Protein 5O8K (pdb70)

B-factor: mean 40.62, std 13.49, range [17.81, 87.04]

Secondary structure (DSSP, 8-state):
---HHHHHHHHHHHHHHHHHHHHHHHTTSS-GGGEEEEEETTEEEEEE--HHHHHHHHHHHHHHHHHHHTT-EEEEEEEEE-TTS-EEEEEEEEEE-PSP----SSHHHHHHHHHHHHHHHHHTTGGGTSPPPPTT-EEEEEEEESS-TTTSTTTT--STTS-EEE--STTT--SS-EEEEEEEE--SS-EEEEEEEE-S---/--EEEESSPPPPHHHHHHHH-

Nearest PDB structures (foldseek):
  4fjo-assembly3_C  TM=9.691E-01  e=4.456E-33  Mus musculus
  6k07-assembly1_A  TM=9.709E-01  e=7.026E-33  Homo sapiens
  6kea-assembly4_D  TM=9.710E-01  e=6.637E-33  Escherichia coli K-12
  6k08-assembly1_A  TM=9.690E-01  e=8.335E-33  Homo sapiens
  6ekm-assembly1_A  TM=9.526E-01  e=2.670E-33  Mus musculus

Solvent-accessible surface area: 11237 Å² total; per-residue (Å²): 135,104,32,3,8,103,34,1,0,70,20,0,12,110,0,1,48,7,0,3,2,6,0,0,58,12,12,114,6,6,38,82,57,6,18,104,142,103,159,60,34,118,20,93,1,22,13,4,71,11,87,104,0,42,88,16,3,67,22,2,5,70,0,0,59,26,0,1,71,115,39,14,1,72,44,1,3,0,0,0,14,15,142,115,133,99,2,0,0,17,0,4,0,50,4,70,20,34,119,106,57,63,21,121,96,115,75,32,72,51,88,0,68,102,48,0,61,23,0,0,74,77,0,52,120,2,63,171,91,8,82,133,26,34,103,28,14,57,3,8,3,0,0,19,1,101,71,46,0,92,155,0,40,130,76,0,58,74,48,176,138,12,49,5,59,66,17,97,153,118,11,27,112,22,153,126,22,141,110,33,103,16,77,90,7,81,13,87,3,1,100,4,62,2,26,0,29,4,60,37,137,9,177,91,54,25,0,46,1,80,102,91,16,13,33,100,130,91,0,63,64,83,86,171

Sequence (224 aa):
DLNSAQVVADVLSEFLEVAVHLILYVREVYPVGIFQKRKKYNVPVQMSCHPELNQYIQDTLHCVKPLLEKNDVEKVVVVILDKEHRPVEKFVFEITQPPLLSINSDSLLSHVEQLLRAFILKISKVDKVLDHNPPGCTFTVLVHTREAATRNMEKIQVIKDFPWILADEQDVHMHDPRLIPLKTMTSDILKMQLYVEERAHKNANILKPLMSPPSREEIMATLL

Radius of gyration: 16.91 Å; Cα contacts (8 Å, |Δi|>4): 417; chains: 2; bounding box: 50×37×35 Å

Structure (mmCIF, N/CA/C/O backbone):
data_5O8K
#
_entry.id   5O8K
#
_cell.length_a   69.014
_cell.length_b   69.014
_cell.length_c   42.868
_cell.angle_alpha   90.00
_cell.angle_beta   90.00
_cell.angle_gamma   120.00
#
_symmetry.space_group_name_H-M   'P 32'
#
loop_
_entity.id
_entity.type
_entity.pdbx_description
1 polymer 'Mitotic spindle assembly checkpoint protein MAD2B'
2 polymer 'DNA polymerase zeta catalytic subunit'
3 water water
#
loop_
_atom_site.group_PDB
_atom_site.id
_atom_site.type_symbol
_atom_site.label_atom_id
_atom_site.label_alt_id
_atom_site.label_comp_id
_atom_site.label_asym_id
_atom_site.label_entity_id
_atom_site.label_seq_id
_atom_site.pdbx_PDB_ins_code
_atom_site.Cartn_x
_atom_site.Cartn_y
_atom_site.Cartn_z
_atom_site.occupancy
_atom_site.B_iso_or_equiv
_atom_site.auth_seq_id
_atom_site.auth_comp_id
_atom_site.auth_asym_id
_atom_site.auth_atom_id
_atom_site.pdbx_PDB_model_num
ATOM 1 N N . ASP A 1 8 ? -49.725 7.256 -11.705 1.00 55.65 8 ASP A N 1
ATOM 2 C CA . ASP A 1 8 ? -50.476 6.567 -10.613 1.00 53.99 8 ASP A CA 1
ATOM 3 C C . ASP A 1 8 ? -49.533 6.074 -9.519 1.00 49.12 8 ASP A C 1
ATOM 4 O O . ASP A 1 8 ? -49.383 4.872 -9.306 1.00 51.55 8 ASP A O 1
ATOM 9 N N . LEU A 1 9 ? -48.903 7.014 -8.821 1.00 44.39 9 LEU A N 1
ATOM 10 C CA . LEU A 1 9 ? -47.973 6.684 -7.749 1.00 39.22 9 LEU A CA 1
ATOM 11 C C . LEU A 1 9 ? -46.930 5.682 -8.251 1.00 32.81 9 LEU A C 1
ATOM 12 O O . LEU A 1 9 ? -46.640 4.681 -7.599 1.00 31.90 9 LEU A O 1
ATOM 17 N N . ASN A 1 10 ? -46.367 5.976 -9.417 1.00 37.53 10 ASN A N 1
ATOM 18 C CA . ASN A 1 10 ? -45.361 5.115 -10.036 1.00 39.78 10 ASN A CA 1
ATOM 19 C C . ASN A 1 10 ? -43.935 5.561 -9.696 1.00 39.04 10 ASN A C 1
ATOM 20 O O . ASN A 1 10 ? -42.962 5.103 -10.305 1.00 36.01 10 ASN A O 1
ATOM 25 N N . SER A 1 11 ? -43.820 6.448 -8.711 1.00 35.68 11 SER A N 1
ATOM 26 C CA . SER A 1 11 ? -42.536 6.984 -8.275 1.00 37.02 11 SER A CA 1
ATOM 27 C C . SER A 1 11 ? -41.498 5.918 -7.894 1.00 35.26 11 SER A C 1
ATOM 28 O O . SER A 1 11 ? -40.353 5.962 -8.351 1.00 38.46 11 SER A O 1
ATOM 31 N N . ALA A 1 12 ? -41.895 4.973 -7.049 1.00 36.52 12 ALA A N 1
ATOM 32 C CA . ALA A 1 12 ? -40.998 3.909 -6.609 1.00 37.32 12 ALA A CA 1
ATOM 33 C C . ALA A 1 12 ? -40.612 2.985 -7.761 1.00 41.31 12 ALA A C 1
ATOM 34 O O . ALA A 1 12 ? -39.453 2.579 -7.879 1.00 36.39 12 ALA A O 1
ATOM 36 N N . GLN A 1 13 ? -41.582 2.659 -8.610 1.00 38.16 13 GLN A N 1
ATOM 37 C CA . GLN A 1 13 ? -41.329 1.782 -9.747 1.00 40.83 13 GLN A CA 1
ATOM 38 C C . GLN A 1 13 ? -40.269 2.357 -10.688 1.00 37.21 13 GLN A C 1
ATOM 39 O O . GLN A 1 13 ? -39.356 1.645 -11.100 1.00 38.66 13 GLN A O 1
ATOM 45 N N . VAL A 1 14 ? -40.383 3.641 -11.021 1.00 37.32 14 VAL A N 1
ATOM 46 C CA . VAL A 1 14 ? -39.410 4.273 -11.908 1.00 38.33 14 VAL A CA 1
ATOM 47 C C . VAL A 1 14 ? -38.036 4.341 -11.250 1.00 37.03 14 VAL A C 1
ATOM 48 O O . VAL A 1 14 ? -37.025 4.161 -11.916 1.00 33.60 14 VAL A O 1
ATOM 52 N N . VAL A 1 15 ? -37.999 4.603 -9.946 1.00 35.33 15 VAL A N 1
ATOM 53 C CA . VAL A 1 15 ? -36.726 4.665 -9.227 1.00 35.86 15 VAL A CA 1
ATOM 54 C C . VAL A 1 15 ? -36.078 3.286 -9.211 1.00 34.31 15 VAL A C 1
ATOM 55 O O . VAL A 1 15 ? -34.857 3.165 -9.348 1.00 31.47 15 VAL A O 1
ATOM 59 N N . ALA A 1 16 ? -36.902 2.253 -9.038 1.00 32.75 16 ALA A N 1
ATOM 60 C CA . ALA A 1 16 ? -36.411 0.878 -9.020 1.00 35.50 16 ALA A CA 1
ATOM 61 C C . ALA A 1 16 ? -35.715 0.582 -10.345 1.00 34.04 16 ALA A C 1
ATOM 62 O O . ALA A 1 16 ? -34.626 0.013 -10.368 1.00 36.12 16 ALA A O 1
ATOM 64 N N . ASP A 1 17 ? -36.341 0.979 -11.447 1.00 34.85 17 ASP A N 1
ATOM 65 C CA . ASP A 1 17 ? -35.753 0.753 -12.764 1.00 39.39 17 ASP A CA 1
ATOM 66 C C . ASP A 1 17 ? -34.504 1.606 -12.985 1.00 35.86 17 ASP A C 1
ATOM 67 O O . ASP A 1 17 ? -33.458 1.090 -13.370 1.00 35.78 17 ASP A O 1
ATOM 72 N N . VAL A 1 18 ? -34.624 2.910 -12.747 1.00 33.50 18 VAL A N 1
ATOM 73 C CA . VAL A 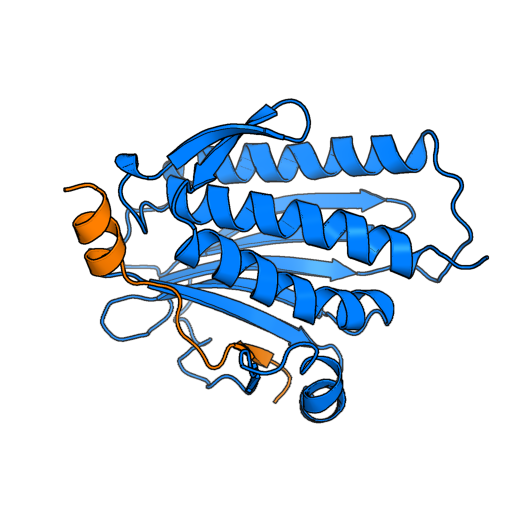1 18 ? -33.506 3.833 -12.921 1.00 34.28 18 VAL A CA 1
ATOM 74 C C . VAL A 1 18 ? -32.295 3.416 -12.100 1.00 32.86 18 VAL A C 1
ATOM 75 O O . VAL A 1 18 ? -31.176 3.398 -12.614 1.00 32.96 18 VAL A O 1
ATOM 79 N N . LEU A 1 19 ? -32.523 3.088 -10.829 1.00 31.68 19 LEU A N 1
ATOM 80 C CA . LEU A 1 19 ? -31.451 2.669 -9.931 1.00 35.16 19 LEU A CA 1
ATOM 81 C C . LEU A 1 19 ? -30.857 1.320 -10.296 1.00 38.57 19 LEU A C 1
ATOM 82 O O . LEU A 1 19 ? -29.647 1.132 -10.197 1.00 35.81 19 LEU A O 1
ATOM 87 N N . SER A 1 20 ? -31.704 0.377 -10.701 1.00 36.34 20 SER A N 1
ATOM 88 C CA . SER A 1 20 ? -31.219 -0.941 -11.093 1.00 38.50 20 SER A CA 1
ATOM 89 C C . SER A 1 20 ? -30.215 -0.805 -12.236 1.00 34.17 20 SER A C 1
ATOM 90 O O . SER A 1 20 ? -29.170 -1.450 -12.233 1.00 36.19 20 SER A O 1
ATOM 93 N N . GLU A 1 21 ? -30.539 0.042 -13.209 1.00 33.32 21 GLU A N 1
ATOM 94 C CA . GLU A 1 21 ? -29.671 0.254 -14.361 1.00 34.93 21 GLU A CA 1
ATOM 95 C C . GLU A 1 21 ? -28.397 1.004 -13.995 1.00 31.21 21 GLU A C 1
ATOM 96 O O . GLU A 1 21 ? -27.320 0.701 -14.513 1.00 32.73 21 GLU A O 1
ATOM 102 N N . PHE A 1 22 ? -28.525 1.978 -13.099 1.00 29.63 22 PHE A N 1
ATOM 103 C CA . PHE A 1 22 ? -27.387 2.772 -12.650 1.00 28.09 22 PHE A CA 1
ATOM 104 C C . PHE A 1 22 ? -26.416 1.929 -11.846 1.00 28.02 22 PHE A C 1
ATOM 105 O O . PHE A 1 22 ? -25.213 1.979 -12.072 1.00 25.45 22 PHE A O 1
ATOM 113 N N . LEU A 1 23 ? -26.950 1.171 -10.892 1.00 26.84 23 LEU A N 1
ATOM 114 C CA . LEU A 1 23 ? -26.120 0.341 -10.035 1.00 29.28 23 LEU A CA 1
ATOM 115 C C . LEU A 1 23 ? -25.351 -0.730 -10.802 1.00 29.89 23 LEU A C 1
ATOM 116 O O . LEU A 1 23 ? -24.247 -1.094 -10.407 1.00 27.79 23 LEU A O 1
ATOM 121 N N . GLU A 1 24 ? -25.929 -1.235 -11.891 1.00 30.93 24 GLU A N 1
ATOM 122 C CA . GLU A 1 24 ? -25.258 -2.247 -12.703 1.00 30.91 24 GLU A CA 1
ATOM 123 C C . GLU A 1 24 ? -24.038 -1.615 -13.356 1.00 28.94 24 GLU A C 1
ATOM 124 O O . GLU A 1 24 ? -22.944 -2.183 -13.346 1.00 25.33 24 GLU A O 1
ATOM 130 N N . VAL A 1 25 ? -24.233 -0.432 -13.931 1.00 27.93 25 VAL A N 1
ATOM 131 C CA . VAL A 1 25 ? -23.145 0.290 -14.568 1.00 29.94 25 VAL A CA 1
ATOM 132 C C . VAL A 1 25 ? -22.088 0.671 -13.533 1.00 26.97 25 VAL A C 1
ATOM 133 O O . VAL A 1 25 ? -20.890 0.612 -13.816 1.00 21.74 25 VAL A O 1
ATOM 137 N N . ALA A 1 26 ? -22.542 1.044 -12.335 1.00 22.22 26 ALA A N 1
ATOM 138 C CA . ALA A 1 26 ? -21.650 1.456 -11.253 1.00 23.70 26 ALA A CA 1
ATOM 139 C C . ALA A 1 26 ? -20.779 0.282 -10.767 1.00 25.36 26 ALA A C 1
ATOM 140 O O . ALA A 1 26 ? -19.592 0.461 -10.488 1.00 21.91 26 ALA A O 1
ATOM 142 N N . VAL A 1 27 ? -21.363 -0.910 -10.672 1.00 23.95 27 VAL A N 1
ATOM 143 C CA . VAL A 1 27 ? -20.596 -2.085 -10.231 1.00 20.79 27 VAL A CA 1
ATOM 144 C C . VAL A 1 27 ? -19.507 -2.417 -11.251 1.00 22.34 27 VAL A C 1
ATOM 145 O O . VAL A 1 27 ? -18.375 -2.699 -10.886 1.00 20.76 27 VAL A O 1
ATOM 149 N N . HIS A 1 28 ? -19.851 -2.401 -12.534 1.00 21.03 28 HIS A N 1
ATOM 150 C CA . HIS A 1 28 ? -18.863 -2.689 -13.565 1.00 20.81 28 HIS A CA 1
ATOM 151 C C . HIS A 1 28 ? -17.680 -1.725 -13.493 1.00 23.10 28 HIS A C 1
ATOM 152 O O . HIS A 1 28 ? -16.521 -2.140 -13.571 1.00 22.03 28 HIS A O 1
ATOM 159 N N . LEU A 1 29 ? -17.988 -0.437 -13.396 1.00 24.19 29 LEU A N 1
ATOM 160 C CA . LEU A 1 29 ? -16.969 0.599 -13.327 1.00 25.87 29 LEU A CA 1
ATOM 161 C C . LEU A 1 29 ? -16.080 0.427 -12.098 1.00 23.62 29 LEU A C 1
ATOM 162 O O . LEU A 1 29 ? -14.867 0.538 -12.195 1.00 21.19 29 LEU A O 1
ATOM 167 N N . ILE A 1 30 ? -16.693 0.179 -10.945 1.00 21.35 30 ILE A N 1
ATOM 168 C CA . ILE A 1 30 ? -15.952 -0.040 -9.705 1.00 23.00 30 ILE A CA 1
ATOM 169 C C . ILE A 1 30 ? -14.954 -1.188 -9.854 1.00 24.16 30 ILE A C 1
ATOM 170 O O . ILE A 1 30 ? -13.798 -1.066 -9.454 1.00 23.40 30 ILE A O 1
ATOM 175 N N . LEU A 1 31 ? -15.400 -2.301 -10.436 1.00 20.98 31 LEU A N 1
ATOM 176 C CA . LEU A 1 31 ? -14.545 -3.460 -10.641 1.00 20.92 31 LEU A CA 1
ATOM 177 C C . LEU A 1 31 ? -13.371 -3.093 -11.550 1.00 19.17 31 LEU A C 1
ATOM 178 O O . LEU A 1 31 ? -12.265 -3.559 -11.350 1.00 17.81 31 LEU A O 1
ATOM 183 N N . TYR A 1 32 ? -13.629 -2.256 -12.551 1.00 20.28 32 TYR A N 1
ATOM 184 C CA . TYR A 1 32 ? -12.580 -1.829 -13.471 1.00 19.35 32 TYR A CA 1
ATOM 185 C C . TYR A 1 32 ? -11.585 -0.896 -12.777 1.00 19.54 32 TYR A C 1
ATOM 186 O O . TYR A 1 32 ? -10.380 -1.142 -12.812 1.00 20.90 32 TYR A O 1
ATOM 195 N N . VAL A 1 33 ? -12.091 0.154 -12.126 1.00 23.08 33 VAL A N 1
ATOM 196 C CA . VAL A 1 33 ? -11.215 1.126 -11.466 1.00 23.93 33 VAL A CA 1
ATOM 197 C C . VAL A 1 33 ? -10.460 0.576 -10.252 1.00 26.19 33 VAL A C 1
ATOM 198 O O . VAL A 1 33 ? -9.394 1.082 -9.909 1.00 22.37 33 VAL A O 1
ATOM 202 N N . ARG A 1 34 ? -10.996 -0.457 -9.604 1.00 25.36 34 ARG A N 1
ATOM 203 C CA . ARG A 1 34 ? -10.309 -1.035 -8.451 1.00 22.47 34 ARG A CA 1
ATOM 204 C C . ARG A 1 34 ? -9.512 -2.289 -8.823 1.00 23.11 34 ARG A C 1
ATOM 205 O O . ARG A 1 34 ? -9.020 -3.009 -7.963 1.00 25.16 34 ARG A O 1
ATOM 213 N N . GLU A 1 35 ? -9.390 -2.535 -10.122 1.00 21.53 35 GLU A N 1
ATOM 214 C CA . GLU A 1 35 ? -8.645 -3.667 -10.643 1.00 26.64 35 GLU A CA 1
ATOM 215 C C . GLU A 1 35 ? -8.954 -5.034 -10.058 1.00 26.43 35 GLU A C 1
ATOM 216 O O . GLU A 1 35 ? -8.046 -5.828 -9.847 1.00 25.51 35 GLU A O 1
ATOM 222 N N . VAL A 1 36 ? -10.228 -5.311 -9.792 1.00 24.77 36 VAL A N 1
ATOM 223 C CA . VAL A 1 36 ? -10.620 -6.609 -9.271 1.00 28.21 36 VAL A CA 1
ATOM 224 C C . VAL A 1 36 ? -10.396 -7.636 -10.385 1.00 25.37 36 VAL A C 1
ATOM 225 O O . VAL A 1 36 ? -10.024 -8.776 -10.125 1.00 28.33 36 VAL A O 1
ATOM 229 N N . TYR A 1 37 ? -10.611 -7.219 -11.627 1.00 27.70 37 TYR A N 1
ATOM 230 C CA . TYR A 1 37 ? -10.384 -8.083 -12.792 1.00 27.79 37 TYR A CA 1
ATOM 231 C C . TYR A 1 37 ? -9.457 -7.355 -13.770 1.00 31.44 37 TYR A C 1
ATOM 232 O O . TYR A 1 37 ? -9.357 -6.120 -13.737 1.00 31.42 37 TYR A O 1
ATOM 241 N N . PRO A 1 38 ? -8.769 -8.102 -14.653 1.00 31.22 38 PRO A N 1
ATOM 242 C CA . PRO A 1 38 ? -7.861 -7.488 -15.630 1.00 32.91 38 PRO A CA 1
ATOM 243 C C . PRO A 1 38 ? -8.618 -6.585 -16.596 1.00 35.8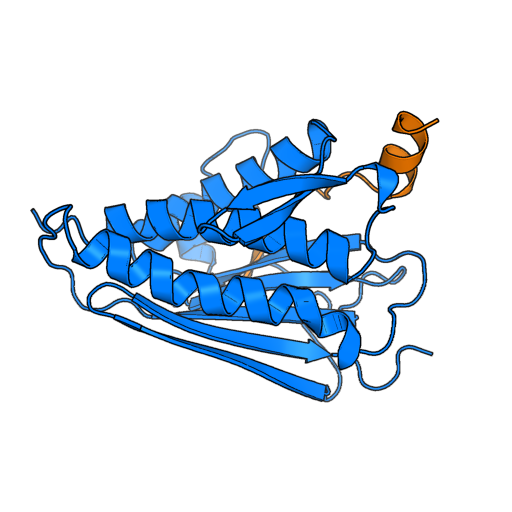5 38 PRO A C 1
ATOM 244 O O . PRO A 1 38 ? -9.761 -6.875 -16.958 1.00 34.34 38 PRO A O 1
ATOM 248 N N . VAL A 1 39 ? -7.974 -5.503 -17.027 1.00 31.85 39 VAL A N 1
ATOM 249 C CA . VAL A 1 39 ? -8.598 -4.567 -17.953 1.00 34.53 39 VAL A CA 1
ATOM 250 C C . VAL A 1 39 ? -9.009 -5.274 -19.243 1.00 32.77 39 VAL A C 1
ATOM 251 O O . VAL A 1 39 ? -9.901 -4.818 -19.962 1.00 30.82 39 VAL A O 1
ATOM 255 N N . GLY A 1 40 ? -8.359 -6.398 -19.520 1.00 33.48 40 GLY A N 1
ATOM 256 C CA . GLY A 1 40 ? -8.658 -7.162 -20.719 1.00 32.59 40 GLY A CA 1
ATOM 257 C C . GLY A 1 40 ? -10.085 -7.664 -20.871 1.00 30.64 40 GLY A C 1
ATOM 258 O O . GLY A 1 40 ? -10.503 -7.952 -21.988 1.00 31.01 40 GLY A O 1
ATOM 259 N N . ILE A 1 41 ? -10.837 -7.795 -19.778 1.00 29.76 41 ILE A N 1
ATOM 260 C CA . ILE A 1 41 ? -12.222 -8.259 -19.897 1.00 29.51 41 ILE A CA 1
ATOM 261 C C . ILE A 1 41 ? -13.208 -7.112 -20.062 1.00 31.53 41 ILE A C 1
ATOM 262 O O . ILE A 1 41 ? -14.392 -7.333 -20.313 1.00 31.21 41 ILE A O 1
ATOM 267 N N . PHE A 1 42 ? -12.720 -5.886 -19.910 1.00 30.42 42 PHE A N 1
ATOM 268 C CA . PHE A 1 42 ? -13.579 -4.715 -20.031 1.00 30.42 42 PHE A CA 1
ATOM 269 C C . PHE A 1 42 ? -13.556 -4.060 -21.399 1.00 33.20 42 PHE A C 1
ATOM 270 O O . PHE A 1 42 ? -12.529 -4.027 -22.082 1.00 34.43 42 PHE A O 1
ATOM 278 N N . GLN A 1 43 ? -14.703 -3.521 -21.784 1.00 33.45 43 GLN A N 1
ATOM 279 C CA . GLN A 1 43 ? -14.836 -2.840 -23.058 1.00 36.24 43 GLN A CA 1
ATOM 280 C C . GLN A 1 43 ? -15.539 -1.508 -22.829 1.00 39.36 43 GLN A C 1
ATOM 281 O O . GLN A 1 43 ? -16.528 -1.443 -22.098 1.00 34.41 43 GLN A O 1
ATOM 287 N N . LYS A 1 44 ? -15.027 -0.444 -23.438 1.00 40.32 44 LYS A N 1
ATOM 288 C CA . LYS A 1 44 ? -15.650 0.859 -23.272 1.00 45.32 44 LYS A CA 1
ATOM 289 C C . LYS A 1 44 ? -17.033 0.885 -23.903 1.00 45.19 44 LYS A C 1
ATOM 290 O O . LYS A 1 44 ? -17.245 0.362 -24.998 1.00 44.18 44 LYS A O 1
ATOM 296 N N . ARG A 1 45 ? -17.972 1.486 -23.186 1.00 42.48 45 ARG A N 1
ATOM 297 C CA . ARG A 1 45 ? -19.356 1.602 -23.628 1.00 46.75 45 ARG A CA 1
ATOM 298 C C . ARG A 1 45 ? -19.812 3.028 -23.327 1.00 46.88 45 ARG A C 1
ATOM 299 O O . ARG A 1 45 ? -19.107 3.775 -22.646 1.00 47.44 45 ARG A O 1
ATOM 307 N N . LYS A 1 46 ? -20.980 3.409 -23.835 1.00 45.37 46 LYS A N 1
ATOM 308 C CA . LYS A 1 46 ? -21.506 4.744 -23.582 1.00 46.10 46 LYS A CA 1
ATOM 309 C C . LYS A 1 46 ? -22.695 4.620 -22.628 1.00 43.20 46 LYS A C 1
ATOM 310 O O . LYS A 1 46 ? -23.684 3.957 -22.939 1.00 44.04 46 LYS A O 1
ATOM 316 N N . LYS A 1 47 ? -22.579 5.239 -21.456 1.00 39.45 47 LYS A N 1
ATOM 317 C CA . LYS A 1 47 ? -23.639 5.210 -20.450 1.00 36.77 47 LYS A CA 1
ATOM 318 C C . LYS A 1 47 ? -23.740 6.592 -19.814 1.00 35.40 47 LYS A C 1
ATOM 319 O O . LYS A 1 47 ? -22.730 7.166 -19.402 1.00 31.20 47 LYS A O 1
ATOM 325 N N . TYR A 1 48 ? -24.957 7.118 -19.732 1.00 33.56 48 TYR A N 1
ATOM 326 C CA . TYR A 1 48 ? -25.181 8.443 -19.167 1.00 37.51 48 TYR A CA 1
ATOM 327 C C . TYR A 1 48 ? -24.382 9.467 -19.965 1.00 35.40 48 TYR A C 1
ATOM 328 O O . TYR A 1 48 ? -23.915 10.470 -19.427 1.00 39.82 48 TYR A O 1
ATOM 337 N N . ASN A 1 49 ? -24.234 9.198 -21.258 1.00 37.39 49 ASN A N 1
ATOM 338 C CA . ASN A 1 49 ? -23.507 10.081 -22.163 1.00 38.25 49 ASN A CA 1
ATOM 339 C C . ASN A 1 49 ? -22.055 10.238 -21.768 1.00 37.80 49 ASN A C 1
ATOM 340 O O . ASN A 1 49 ? -21.426 11.246 -22.079 1.00 36.32 49 ASN A O 1
ATOM 345 N N . VAL A 1 50 ? -21.526 9.232 -21.082 1.00 38.36 50 VAL A N 1
ATOM 346 C CA . VAL A 1 50 ? -20.141 9.246 -20.637 1.00 38.88 50 VAL A CA 1
ATOM 347 C C . VAL A 1 50 ? -19.500 7.885 -20.910 1.00 38.96 50 VAL A C 1
ATOM 348 O O . VAL A 1 50 ? -20.170 6.854 -20.874 1.00 35.58 50 VAL A O 1
ATOM 352 N N . PRO A 1 51 ? -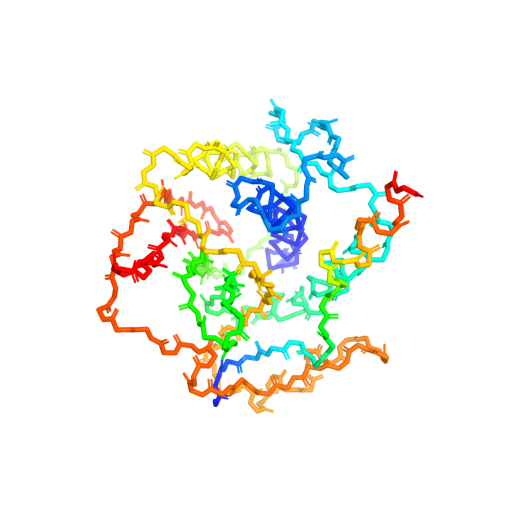18.193 7.871 -21.211 1.00 38.84 51 PRO A N 1
ATOM 353 C CA . PRO A 1 51 ? -17.484 6.616 -21.487 1.00 40.91 51 PRO A CA 1
ATOM 354 C C . PRO A 1 51 ? -17.319 5.773 -20.227 1.00 35.19 51 PRO A C 1
ATOM 355 O O . PRO A 1 51 ? -16.718 6.225 -19.261 1.00 40.38 51 PRO A O 1
ATOM 359 N N . VAL A 1 52 ? -17.857 4.560 -20.230 1.00 35.57 52 VAL A N 1
ATOM 360 C CA . VAL A 1 52 ? -17.715 3.672 -19.079 1.00 36.15 52 VAL A CA 1
ATOM 361 C C . VAL A 1 52 ? -17.109 2.336 -19.517 1.00 34.69 52 VAL A C 1
ATOM 362 O O . VAL A 1 52 ? -17.124 1.993 -20.698 1.00 41.16 52 VAL A O 1
ATOM 366 N N . GLN A 1 53 ? -16.562 1.592 -18.566 1.00 36.34 53 GLN A N 1
ATOM 367 C CA . GLN A 1 53 ? -15.969 0.296 -18.870 1.00 32.20 53 GLN A CA 1
ATOM 368 C C . GLN A 1 53 ? -16.927 -0.779 -18.387 1.00 34.85 53 GLN A C 1
ATOM 369 O O . GLN A 1 53 ? -17.293 -0.808 -17.215 1.00 30.06 53 GLN A O 1
ATOM 375 N N . MET A 1 54 ? -17.343 -1.650 -19.301 1.00 34.08 54 MET A N 1
ATOM 376 C CA . MET A 1 54 ? -18.263 -2.738 -18.979 1.00 37.80 54 MET A CA 1
ATOM 377 C C . MET A 1 54 ? -17.585 -4.072 -19.279 1.00 37.43 54 MET A C 1
ATOM 378 O O . MET A 1 54 ? -16.901 -4.215 -20.293 1.00 34.22 54 MET A O 1
ATOM 383 N N . SER A 1 55 ? -17.775 -5.040 -18.392 1.00 35.58 55 SER A N 1
ATOM 384 C CA . SER A 1 55 ? -17.194 -6.366 -18.561 1.00 35.76 55 SER A CA 1
ATOM 385 C C . SER A 1 55 ? -17.825 -7.114 -19.739 1.00 39.00 55 SER A C 1
ATOM 386 O O . SER A 1 55 ? -19.019 -6.965 -20.007 1.00 35.87 55 SER A O 1
ATOM 389 N N . CYS A 1 56 ? -17.018 -7.918 -20.431 1.00 38.35 56 CYS A N 1
ATOM 390 C CA . CYS A 1 56 ? -17.485 -8.700 -21.578 1.00 41.64 56 CYS A CA 1
ATOM 391 C C . CYS A 1 56 ? -17.587 -10.185 -21.248 1.00 40.19 56 CYS A C 1
ATOM 392 O O . CYS A 1 56 ? -17.708 -11.018 -22.141 1.00 42.98 56 CYS A O 1
ATOM 395 N N . HIS A 1 57 ? -17.526 -10.511 -19.965 1.00 36.39 57 HIS A N 1
ATOM 396 C CA . HIS A 1 57 ? -17.613 -11.896 -19.514 1.00 37.38 57 HIS A CA 1
ATOM 397 C C . HIS A 1 57 ? -19.075 -12.195 -19.149 1.00 37.10 57 HIS A C 1
ATOM 398 O O . HIS A 1 57 ? -19.621 -11.609 -18.215 1.00 29.40 57 HIS A O 1
ATOM 405 N N . PRO A 1 58 ? -19.724 -13.114 -19.886 1.00 35.17 58 PRO A N 1
ATOM 406 C CA . PRO A 1 58 ? -21.124 -13.473 -19.631 1.00 36.49 58 PRO A CA 1
ATOM 407 C C . PRO A 1 58 ? -21.488 -13.878 -18.205 1.00 33.74 58 PRO A C 1
ATOM 408 O O . PRO A 1 58 ? -22.472 -13.376 -17.656 1.00 34.62 58 PRO A O 1
ATOM 412 N N . GLU A 1 59 ? -20.713 -14.781 -17.609 1.00 29.91 59 GLU A N 1
ATOM 413 C CA . GLU A 1 59 ? -20.978 -15.224 -16.242 1.00 33.68 59 GLU A CA 1
ATOM 414 C C . GLU A 1 59 ? -20.968 -14.056 -15.258 1.00 30.83 59 GLU A C 1
ATOM 415 O O . GLU A 1 59 ? -21.897 -13.889 -14.462 1.00 31.20 59 GLU A O 1
ATOM 421 N N . LEU A 1 60 ? -19.909 -13.258 -15.301 1.00 32.34 60 LEU A N 1
ATOM 422 C CA . LEU A 1 60 ? -19.799 -12.098 -14.414 1.00 26.47 60 LEU A CA 1
ATOM 423 C C . LEU A 1 60 ? -20.965 -11.145 -14.672 1.00 26.31 60 LEU A C 1
ATOM 424 O O . LEU A 1 60 ? -21.572 -10.618 -13.743 1.00 27.64 60 LEU A O 1
ATOM 429 N N . ASN A 1 61 ? -21.281 -10.929 -15.941 1.00 26.46 61 ASN A N 1
ATOM 430 C CA . ASN A 1 61 ? -22.377 -10.029 -16.289 1.00 29.85 61 ASN A CA 1
ATOM 431 C C . ASN A 1 61 ? -23.719 -10.522 -15.770 1.00 30.09 61 ASN A C 1
ATOM 432 O O . ASN A 1 61 ? -24.519 -9.735 -15.274 1.00 26.72 61 ASN A O 1
ATOM 437 N N . GLN A 1 62 ? -23.957 -11.825 -15.883 1.00 31.76 62 GLN A N 1
ATOM 438 C CA . GLN A 1 62 ? -25.212 -12.409 -15.422 1.00 30.78 62 GLN A CA 1
ATOM 439 C C . GLN A 1 62 ? -25.295 -12.334 -13.902 1.00 31.76 62 GLN A C 1
ATOM 440 O O . GLN A 1 62 ? -26.368 -12.108 -13.342 1.00 30.30 62 GLN A O 1
ATOM 446 N N . TYR A 1 63 ? -24.156 -12.530 -13.241 1.00 31.08 63 TYR A N 1
ATOM 447 C CA . TYR A 1 63 ? -24.096 -12.472 -11.787 1.00 31.91 63 TYR A CA 1
ATOM 448 C C . TYR A 1 63 ? -24.509 -11.084 -11.289 1.00 31.72 63 TYR A C 1
ATOM 449 O O . TYR A 1 63 ? -25.299 -10.955 -10.352 1.00 28.98 63 TYR A O 1
ATOM 458 N N . ILE A 1 64 ? -23.962 -10.049 -11.916 1.00 30.36 64 ILE A N 1
ATOM 459 C CA . ILE A 1 64 ? -24.279 -8.681 -11.530 1.00 30.07 64 ILE A CA 1
ATOM 460 C C . ILE A 1 64 ? -25.749 -8.367 -11.830 1.00 33.20 64 ILE A C 1
ATOM 461 O O . ILE A 1 64 ? -26.433 -7.722 -11.031 1.00 24.99 64 ILE A O 1
ATOM 466 N N . GLN A 1 65 ? -26.236 -8.845 -12.971 1.00 31.50 65 GLN A N 1
ATOM 467 C CA . GLN A 1 65 ? -27.623 -8.617 -13.357 1.00 38.43 65 GLN A CA 1
ATOM 468 C C . GLN A 1 65 ? -28.588 -9.271 -12.359 1.00 36.19 65 GLN A C 1
ATOM 469 O O . GLN A 1 65 ? -29.543 -8.636 -11.905 1.00 34.05 65 GLN A O 1
ATOM 475 N N . ASP A 1 66 ? -28.329 -10.533 -12.016 1.00 33.96 66 ASP A N 1
ATOM 476 C CA . ASP A 1 66 ? -29.170 -11.269 -11.069 1.00 35.95 66 ASP A CA 1
ATOM 477 C C . ASP A 1 66 ? -29.201 -10.583 -9.715 1.00 35.49 66 ASP A C 1
ATOM 478 O O . ASP A 1 66 ? -30.236 -10.525 -9.054 1.00 33.19 66 ASP A O 1
ATOM 483 N N . THR A 1 67 ? -28.040 -10.096 -9.300 1.00 33.08 67 THR A N 1
ATOM 484 C CA . THR A 1 67 ? -27.896 -9.413 -8.023 1.00 32.83 67 THR A CA 1
ATOM 485 C C . THR A 1 67 ? -28.846 -8.225 -7.956 1.00 33.40 67 THR A C 1
ATOM 486 O O . THR A 1 67 ? -29.703 -8.138 -7.074 1.00 37.08 67 THR A O 1
ATOM 490 N N . LEU A 1 68 ? -28.702 -7.321 -8.909 1.00 32.94 68 LEU A N 1
ATOM 491 C CA . LEU A 1 68 ? -29.528 -6.130 -8.955 1.00 37.90 68 LEU A CA 1
ATOM 492 C C . LEU A 1 68 ? -30.990 -6.392 -9.307 1.00 38.14 68 LEU A C 1
ATOM 493 O O . LEU A 1 68 ? -31.856 -5.568 -9.015 1.00 36.48 68 LEU A O 1
ATOM 498 N N . HIS A 1 69 ? -31.264 -7.536 -9.927 1.00 39.24 69 HIS A N 1
ATOM 499 C CA . HIS A 1 69 ? -32.635 -7.895 -10.279 1.00 40.36 69 HIS A CA 1
ATOM 500 C C . HIS A 1 69 ? -33.417 -8.123 -8.990 1.00 39.73 69 HIS A C 1
ATOM 501 O O . HIS A 1 69 ? -34.565 -7.694 -8.857 1.00 35.42 69 HIS A O 1
ATOM 508 N N . CYS A 1 70 ? -32.773 -8.802 -8.047 1.00 34.31 70 CYS A N 1
ATOM 509 C CA . CYS A 1 70 ? -33.364 -9.119 -6.756 1.00 40.30 70 CYS A CA 1
ATOM 510 C C . CYS A 1 70 ? -33.560 -7.896 -5.858 1.00 38.07 70 CYS A C 1
ATOM 511 O O . CYS A 1 70 ? -34.404 -7.904 -4.965 1.00 41.48 70 CYS A O 1
ATOM 514 N N . VAL A 1 71 ? -32.785 -6.844 -6.092 1.00 39.37 71 VAL A N 1
ATOM 515 C CA . VAL A 1 71 ? -32.898 -5.648 -5.265 1.00 36.56 71 VAL A CA 1
ATOM 516 C C . VAL A 1 71 ? -34.021 -4.727 -5.734 1.00 37.04 71 VAL A C 1
ATOM 517 O O . VAL A 1 71 ? -34.601 -3.990 -4.940 1.00 33.93 71 VAL A O 1
ATOM 521 N N . LYS A 1 72 ? -34.343 -4.786 -7.019 1.00 35.67 72 LYS A N 1
ATOM 522 C CA . LYS A 1 72 ? -35.383 -3.928 -7.571 1.00 40.37 72 LYS A CA 1
ATOM 523 C C . LYS A 1 72 ? -36.720 -3.981 -6.814 1.00 39.98 72 LYS A C 1
ATOM 524 O O . LYS A 1 72 ? -37.321 -2.941 -6.542 1.00 39.81 72 LYS A O 1
ATOM 530 N N . PRO A 1 73 ? -37.207 -5.185 -6.457 1.00 42.19 73 PRO A N 1
ATOM 531 C CA . PRO A 1 73 ? -38.482 -5.224 -5.728 1.00 42.93 73 PRO A CA 1
ATOM 532 C C . PRO A 1 73 ? -38.382 -4.519 -4.374 1.00 43.14 73 PRO A C 1
ATOM 533 O O . PRO A 1 73 ? -39.317 -3.838 -3.953 1.00 42.03 73 PRO A O 1
ATOM 537 N N . LEU A 1 74 ? -37.252 -4.685 -3.688 1.00 39.89 74 LEU A N 1
ATOM 538 C CA . LEU A 1 74 ? -37.070 -4.031 -2.401 1.00 39.11 74 LEU A CA 1
ATOM 539 C C . LEU A 1 74 ? -37.081 -2.516 -2.605 1.00 39.76 74 LEU A C 1
ATOM 540 O O . LEU A 1 74 ? -37.676 -1.781 -1.821 1.00 37.44 74 LEU A O 1
ATOM 545 N N . LEU A 1 75 ? -36.431 -2.053 -3.668 1.00 36.55 75 LEU A N 1
ATOM 546 C CA . LEU A 1 75 ? -36.410 -0.630 -3.970 1.00 38.54 75 LEU A CA 1
ATOM 547 C C . LEU A 1 75 ? -37.842 -0.139 -4.197 1.00 40.19 75 LEU A C 1
ATOM 548 O O . LEU A 1 75 ? -38.223 0.930 -3.718 1.00 38.02 75 LEU A O 1
ATOM 553 N N . GLU A 1 76 ? -38.627 -0.930 -4.929 1.00 41.11 76 GLU A N 1
ATOM 554 C CA . GLU A 1 76 ? -40.018 -0.589 -5.227 1.00 42.85 76 GLU A CA 1
ATOM 555 C C . GLU A 1 76 ? -40.831 -0.305 -3.970 1.00 43.75 76 GLU A C 1
ATOM 556 O O . GLU A 1 76 ? -41.698 0.574 -3.963 1.00 42.34 76 GLU A O 1
ATOM 562 N N . LYS A 1 77 ? -40.550 -1.055 -2.912 1.00 40.10 77 LYS A N 1
ATOM 563 C CA . LYS A 1 77 ? -41.251 -0.904 -1.643 1.00 45.23 77 LYS A CA 1
ATOM 564 C C . LYS A 1 77 ? -40.472 0.004 -0.695 1.00 44.71 77 LYS A C 1
ATOM 565 O O . LYS A 1 77 ? -40.803 0.123 0.484 1.00 44.51 77 LYS A O 1
ATOM 571 N N . ASN A 1 78 ? -39.436 0.643 -1.227 1.00 41.70 78 ASN A N 1
ATOM 572 C CA . ASN A 1 78 ? -38.594 1.551 -0.456 1.00 42.36 78 ASN A CA 1
ATOM 573 C C . ASN A 1 78 ? -38.121 0.952 0.866 1.00 41.22 78 ASN A C 1
ATOM 574 O O . ASN A 1 78 ? -38.181 1.601 1.909 1.00 45.44 78 ASN A O 1
ATOM 579 N N . ASP A 1 79 ? -37.647 -0.289 0.820 1.00 41.01 79 ASP A N 1
ATOM 580 C CA . ASP A 1 79 ? -37.153 -0.953 2.022 1.00 40.25 79 ASP A CA 1
ATOM 581 C C . ASP A 1 79 ? -35.623 -0.984 2.061 1.00 39.51 79 ASP A C 1
ATOM 582 O O . ASP A 1 79 ? -35.032 -1.542 2.985 1.00 38.27 79 ASP A O 1
ATOM 587 N N . VAL A 1 80 ? -34.991 -0.381 1.057 1.00 36.32 80 VAL A N 1
ATOM 588 C CA . VAL A 1 80 ? -33.529 -0.346 0.971 1.00 31.82 80 VAL A CA 1
ATOM 589 C C . VAL A 1 80 ? -32.917 0.922 1.576 1.00 29.67 80 VAL A C 1
ATOM 590 O O . VAL A 1 80 ? -33.231 2.041 1.162 1.00 30.83 80 VAL A O 1
ATOM 594 N N . GLU A 1 81 ? -32.047 0.735 2.564 1.00 29.96 81 GLU A N 1
ATOM 595 C CA . GLU A 1 81 ? -31.370 1.849 3.216 1.00 32.29 81 GLU A CA 1
ATOM 596 C C . GLU A 1 81 ? -30.052 2.136 2.491 1.00 29.98 81 GLU A C 1
ATOM 597 O O . GLU A 1 81 ? -29.683 3.293 2.293 1.00 30.06 81 GLU A O 1
ATOM 603 N N . LYS A 1 82 ? -29.357 1.066 2.113 1.00 33.15 82 LYS A N 1
ATOM 604 C CA . LYS A 1 82 ? -28.066 1.159 1.414 1.00 33.41 82 LYS A CA 1
ATOM 605 C C . LYS A 1 82 ? -27.832 -0.034 0.488 1.00 31.38 82 LYS A C 1
ATOM 606 O O . LYS A 1 82 ? -28.350 -1.130 0.713 1.00 34.49 82 LYS A O 1
ATOM 612 N N . VAL A 1 83 ? -27.023 0.198 -0.540 1.00 28.36 83 VAL A N 1
ATOM 613 C CA . VAL A 1 83 ? -26.594 -0.834 -1.473 1.00 27.09 83 VAL A CA 1
ATOM 614 C C . VAL A 1 83 ? -25.085 -0.614 -1.385 1.00 29.42 83 VAL A C 1
ATOM 615 O O . VAL A 1 83 ? -24.594 0.479 -1.674 1.00 24.33 83 VAL A O 1
ATOM 619 N N . VAL A 1 84 ? -24.360 -1.640 -0.962 1.00 28.12 84 VAL A N 1
ATOM 620 C CA . VAL A 1 84 ? 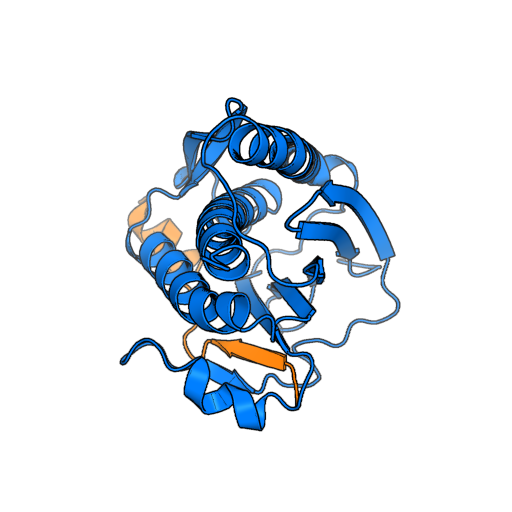-22.919 -1.533 -0.792 1.00 31.64 84 VAL A CA 1
ATOM 621 C C . VAL A 1 84 ? -22.092 -2.491 -1.643 1.00 29.16 84 VAL A C 1
ATOM 622 O O . VAL A 1 84 ? -22.258 -3.715 -1.568 1.00 29.68 84 VAL A O 1
ATOM 626 N N . VAL A 1 85 ? -21.203 -1.935 -2.467 1.00 28.93 85 VAL A N 1
ATOM 627 C CA . VAL A 1 85 ? -20.319 -2.774 -3.273 1.00 27.81 85 VAL A CA 1
ATOM 628 C C . VAL A 1 85 ? -19.056 -2.946 -2.434 1.00 27.19 85 VAL A C 1
ATOM 629 O O . VAL A 1 85 ? -18.299 -1.995 -2.220 1.00 27.53 85 VAL A O 1
ATOM 633 N N . VAL A 1 86 ? -18.840 -4.169 -1.973 1.00 26.60 86 VAL A N 1
ATOM 634 C CA . VAL A 1 86 ? -17.715 -4.492 -1.112 1.00 29.60 86 VAL A CA 1
ATOM 635 C C . VAL A 1 86 ? -16.577 -5.234 -1.791 1.00 27.36 86 VAL A C 1
ATOM 636 O O . VAL A 1 86 ? -16.790 -6.216 -2.494 1.00 29.00 86 VAL A O 1
ATOM 640 N N . ILE A 1 87 ? -15.362 -4.744 -1.589 1.00 27.71 87 ILE A N 1
ATOM 641 C CA . ILE A 1 87 ? -14.199 -5.425 -2.140 1.00 27.74 87 ILE A CA 1
ATOM 642 C C . ILE A 1 87 ? -13.562 -6.147 -0.951 1.00 30.08 87 ILE A C 1
ATOM 643 O O . ILE A 1 87 ? -13.203 -5.514 0.048 1.00 30.22 87 ILE A O 1
ATOM 648 N N . LEU A 1 88 ? -13.436 -7.467 -1.067 1.00 29.61 88 LEU A N 1
ATOM 649 C CA . LEU A 1 88 ? -12.867 -8.310 -0.013 1.00 33.84 88 LEU A CA 1
ATOM 650 C C . LEU A 1 88 ? -11.481 -8.837 -0.370 1.00 34.19 88 LEU A C 1
ATOM 651 O O . LEU A 1 88 ? -11.233 -9.219 -1.515 1.00 39.59 88 LEU A O 1
ATOM 656 N N . ASP A 1 89 ? -10.589 -8.886 0.614 1.00 36.98 89 ASP A N 1
ATOM 657 C CA . ASP A 1 89 ? -9.240 -9.395 0.379 1.00 38.13 89 ASP A CA 1
ATOM 658 C C . ASP A 1 89 ? -9.256 -10.925 0.408 1.00 37.13 89 ASP A C 1
ATOM 659 O O . ASP A 1 89 ? -10.316 -11.532 0.553 1.00 33.18 89 ASP A O 1
ATOM 664 N N . LYS A 1 90 ? -8.087 -11.539 0.251 1.00 42.59 90 LYS A N 1
ATOM 665 C CA . LYS A 1 90 ? -7.965 -13.000 0.258 1.00 44.70 90 LYS A CA 1
ATOM 666 C C . LYS A 1 90 ? -8.546 -13.631 1.521 1.00 46.14 90 LYS A C 1
ATOM 667 O O . LYS A 1 90 ? -9.042 -14.757 1.487 1.00 45.40 90 LYS A O 1
ATOM 673 N N . GLU A 1 91 ? -8.472 -12.909 2.635 1.00 47.82 91 GLU A N 1
ATOM 674 C CA . GLU A 1 91 ? -8.983 -13.408 3.908 1.00 51.58 91 GLU A CA 1
ATOM 675 C C . GLU A 1 91 ? -10.480 -13.156 4.076 1.00 53.54 91 GLU A C 1
ATOM 676 O O . GLU A 1 91 ? -11.028 -13.303 5.171 1.00 50.89 91 GLU A O 1
ATOM 682 N N . HIS A 1 92 ? -11.131 -12.773 2.984 1.00 50.90 92 HIS A N 1
ATOM 683 C CA . HIS A 1 92 ? -12.562 -12.507 2.990 1.00 50.72 92 HIS A CA 1
ATOM 684 C C . HIS A 1 92 ? -12.979 -11.370 3.923 1.00 47.49 92 HIS A C 1
ATOM 685 O O . HIS A 1 92 ? -14.094 -11.370 4.450 1.00 50.26 92 HIS A O 1
ATOM 692 N N . ARG A 1 93 ? -12.088 -10.404 4.124 1.00 42.50 93 ARG A N 1
ATOM 693 C CA . ARG A 1 93 ? -12.387 -9.247 4.965 1.00 42.30 93 ARG A CA 1
ATOM 694 C C . ARG A 1 93 ? -12.425 -7.994 4.084 1.00 39.75 93 ARG A C 1
ATOM 695 O O . ARG A 1 93 ? -11.591 -7.825 3.197 1.00 40.35 93 ARG A O 1
ATOM 703 N N . PRO A 1 94 ? -13.400 -7.104 4.320 1.00 41.37 94 PRO A N 1
ATOM 704 C CA . PRO A 1 94 ? -13.575 -5.859 3.558 1.00 38.36 94 PRO A CA 1
ATOM 705 C C . PRO A 1 94 ? -12.355 -4.947 3.512 1.00 36.98 94 PRO A C 1
ATOM 706 O O . PRO A 1 94 ? -11.836 -4.539 4.552 1.00 35.55 94 PRO A O 1
ATOM 710 N N . VAL A 1 95 ? -11.907 -4.629 2.299 1.00 31.23 95 VAL A N 1
ATOM 711 C CA . VAL A 1 95 ? -10.766 -3.745 2.100 1.00 29.72 95 VAL A CA 1
ATOM 712 C C . VAL A 1 95 ? -11.292 -2.365 1.710 1.00 26.87 95 VAL A C 1
ATOM 713 O O . VAL A 1 95 ? -10.761 -1.344 2.135 1.00 30.41 95 VAL A O 1
ATOM 717 N N . GLU A 1 96 ? -12.340 -2.344 0.896 1.00 28.75 96 GLU A N 1
ATOM 718 C CA . GLU A 1 96 ? -12.967 -1.092 0.479 1.00 29.00 96 GLU A CA 1
ATOM 719 C C . GLU A 1 96 ? -14.477 -1.298 0.375 1.00 30.59 96 GLU A C 1
ATOM 720 O O . GLU A 1 96 ? -14.946 -2.395 0.028 1.00 30.94 96 GLU A O 1
ATOM 726 N N . LYS A 1 97 ? -15.232 -0.250 0.680 1.00 27.10 97 LYS A N 1
ATOM 727 C CA . LYS A 1 97 ? -16.683 -0.305 0.578 1.00 28.14 97 LYS A CA 1
ATOM 728 C C . LYS A 1 97 ? -17.209 0.941 -0.120 1.00 25.39 97 LYS A C 1
ATOM 729 O O . LYS A 1 97 ? -16.898 2.070 0.275 1.00 22.83 97 LYS A O 1
ATOM 735 N N . PHE A 1 98 ? -17.955 0.719 -1.197 1.00 21.43 98 PHE A N 1
ATOM 736 C CA . PHE A 1 98 ? -18.578 1.803 -1.953 1.00 23.38 98 PHE A CA 1
ATOM 737 C C . PHE A 1 98 ? -20.030 1.814 -1.497 1.00 23.85 98 PHE A C 1
ATOM 738 O O . PHE A 1 98 ? -20.849 0.981 -1.928 1.00 24.88 98 PHE A O 1
ATOM 746 N N . VAL A 1 99 ? -20.328 2.761 -0.618 1.00 21.78 99 VAL A N 1
ATOM 747 C CA . VAL A 1 99 ? -21.651 2.872 -0.022 1.00 26.92 99 VAL A CA 1
ATOM 748 C C . VAL A 1 99 ? -22.621 3.842 -0.700 1.00 27.57 99 VAL A C 1
ATOM 749 O O . VAL A 1 99 ? -22.388 5.053 -0.749 1.00 25.02 99 VAL A O 1
ATOM 753 N N . PHE A 1 100 ? -23.715 3.292 -1.223 1.00 23.53 100 PHE A N 1
ATOM 754 C CA . PHE A 1 100 ? -24.756 4.098 -1.856 1.00 24.32 100 PHE A CA 1
ATOM 755 C C . PHE A 1 100 ? -25.942 4.181 -0.878 1.00 27.64 100 PHE A C 1
ATOM 756 O O . PHE A 1 100 ? -26.753 3.254 -0.826 1.00 23.31 100 PHE A O 1
ATOM 764 N N . GLU A 1 101 ? -26.038 5.269 -0.109 1.00 27.13 101 GLU A N 1
ATOM 765 C CA . GLU A 1 101 ? -27.147 5.439 0.843 1.00 30.48 101 GLU A CA 1
ATOM 766 C C . GLU A 1 101 ? -28.310 6.059 0.082 1.00 32.56 101 GLU A C 1
ATOM 767 O O . GLU A 1 101 ? -28.171 7.112 -0.529 1.00 27.04 101 GLU A O 1
ATOM 773 N N . ILE A 1 102 ? -29.463 5.401 0.154 1.00 36.33 102 ILE A N 1
ATOM 774 C CA . ILE A 1 102 ? -30.648 5.812 -0.583 1.00 34.61 102 ILE A CA 1
ATOM 775 C C . ILE A 1 102 ? -31.850 6.225 0.270 1.00 36.70 102 ILE A C 1
ATOM 776 O O . ILE A 1 102 ? -32.152 5.603 1.286 1.00 34.02 102 ILE A O 1
ATOM 781 N N . THR A 1 103 ? -32.523 7.284 -0.172 1.00 36.54 103 THR A N 1
ATOM 782 C CA . THR A 1 103 ? -33.709 7.812 0.493 1.00 38.65 103 THR A CA 1
ATOM 783 C C . THR A 1 103 ? -34.725 8.139 -0.597 1.00 37.84 103 THR A C 1
ATOM 784 O O . THR A 1 103 ? -34.380 8.749 -1.609 1.00 32.62 103 THR A O 1
ATOM 788 N N . GLN A 1 104 ? -35.975 7.735 -0.404 1.00 37.49 104 GLN A N 1
ATOM 789 C CA . GLN A 1 104 ? -36.996 8.028 -1.402 1.00 34.46 104 GLN A CA 1
ATOM 790 C C . GLN A 1 104 ? -38.100 8.892 -0.815 1.00 35.77 104 GLN A C 1
ATOM 791 O O . GLN A 1 104 ? -38.551 8.660 0.306 1.00 33.17 104 GLN A O 1
ATOM 797 N N . PRO A 1 105 ? -38.545 9.909 -1.569 1.00 36.41 105 PRO A N 1
ATOM 798 C CA . PRO A 1 105 ? -39.606 10.819 -1.125 1.00 37.39 105 PRO A CA 1
ATOM 799 C C . PRO A 1 105 ? -40.950 10.110 -1.150 1.00 36.37 105 PRO A C 1
ATOM 800 O O . PRO A 1 105 ? -41.066 8.998 -1.681 1.00 33.51 105 PRO A O 1
ATOM 804 N N . PRO A 1 106 ? -41.987 10.732 -0.567 1.00 37.60 106 PRO A N 1
ATOM 805 C CA . PRO A 1 106 ? -43.270 10.037 -0.612 1.00 33.81 106 PRO A CA 1
ATOM 806 C C . PRO A 1 106 ? -43.664 9.824 -2.069 1.00 33.57 106 PRO A C 1
ATOM 807 O O . PRO A 1 106 ? -43.295 10.611 -2.944 1.00 31.85 106 PRO A O 1
ATOM 811 N N . LEU A 1 107 ? -44.401 8.749 -2.317 1.00 32.46 107 LEU A N 1
ATOM 812 C CA . LEU A 1 107 ? -44.856 8.400 -3.657 1.00 28.05 107 LEU A CA 1
ATOM 813 C C . LEU A 1 107 ? -45.553 9.526 -4.395 1.00 31.60 107 LEU A C 1
ATOM 814 O O . LEU A 1 107 ? -46.320 10.295 -3.817 1.00 28.23 107 LEU A O 1
ATOM 819 N N . LEU A 1 108 ? -45.298 9.612 -5.691 1.00 28.38 108 LEU A N 1
ATOM 820 C CA . LEU A 1 108 ? -45.962 10.620 -6.493 1.00 28.16 108 LEU A CA 1
ATOM 821 C C . LEU A 1 108 ? -46.124 10.035 -7.877 1.00 30.67 108 LEU A C 1
ATOM 822 O O . LEU A 1 108 ? -45.556 8.988 -8.179 1.00 30.85 108 LEU A O 1
ATOM 827 N N . SER A 1 109 ? -46.914 10.705 -8.703 1.00 29.74 109 SER A N 1
ATOM 828 C CA . SER A 1 109 ? -47.135 10.261 -10.072 1.00 39.66 109 SER A CA 1
ATOM 829 C C . SER A 1 109 ? -46.173 11.056 -10.940 1.00 42.43 109 SER A C 1
ATOM 830 O O . SER A 1 109 ? -46.227 12.289 -10.973 1.00 42.54 109 SER A O 1
ATOM 833 N N . ILE A 1 110 ? -45.287 10.346 -11.631 1.00 48.80 110 ILE A N 1
ATOM 834 C CA . ILE A 1 110 ? -44.286 10.981 -12.478 1.00 57.66 110 ILE A CA 1
ATOM 835 C C . ILE A 1 110 ? -44.588 10.870 -13.969 1.00 63.55 110 ILE A C 1
ATOM 836 O O . ILE A 1 110 ? -45.070 9.839 -14.445 1.00 62.18 110 ILE A O 1
ATOM 841 N N . ASN A 1 111 ? -44.292 11.946 -14.694 1.00 70.22 111 ASN A N 1
ATOM 842 C CA . ASN A 1 111 ? -44.510 12.013 -16.137 1.00 75.65 111 ASN A CA 1
ATOM 843 C C . ASN A 1 111 ? -43.174 11.949 -16.876 1.00 77.98 111 ASN A C 1
ATOM 844 O O . ASN A 1 111 ? -42.379 12.889 -16.819 1.00 78.96 111 ASN A O 1
ATOM 849 N N . SER A 1 112 ? -42.935 10.841 -17.570 1.00 80.76 112 SER A N 1
ATOM 850 C CA . SER A 1 112 ? -41.696 10.652 -18.321 1.00 82.51 112 SER A CA 1
ATOM 851 C C . SER A 1 112 ? -41.432 11.814 -19.278 1.00 82.98 112 SER A C 1
ATOM 852 O O . SER A 1 112 ? -42.025 11.888 -20.355 1.00 83.77 112 SER A O 1
ATOM 855 N N . ASP A 1 113 ? -40.538 12.717 -18.885 1.00 82.17 113 ASP A N 1
ATOM 856 C CA . ASP A 1 113 ? -40.209 13.866 -19.720 1.00 81.80 113 ASP A CA 1
ATOM 857 C C . ASP A 1 113 ? -38.876 14.501 -19.328 1.00 79.88 113 ASP A C 1
ATOM 858 O O . ASP A 1 113 ? -37.816 14.085 -19.798 1.00 81.06 113 ASP A O 1
ATOM 863 N N . SER A 1 114 ? -38.934 15.509 -18.463 1.00 77.03 114 SER A N 1
ATOM 864 C CA . SER A 1 114 ? -37.735 16.208 -18.018 1.00 72.26 114 SER A CA 1
ATOM 865 C C . SER A 1 114 ? -37.187 15.659 -16.704 1.00 69.50 114 SER A C 1
ATOM 866 O O . SER A 1 114 ? -35.975 15.652 -16.489 1.00 68.09 114 SER A O 1
ATOM 869 N N . LEU A 1 115 ? -38.076 15.199 -15.828 1.00 64.80 115 LEU A N 1
ATOM 870 C CA . LEU A 1 115 ? -37.659 14.659 -14.538 1.00 62.52 115 LEU A CA 1
ATOM 871 C C . LEU A 1 115 ? -36.778 13.423 -14.689 1.00 60.51 115 LEU A C 1
ATOM 872 O O . LEU A 1 115 ? -35.858 13.211 -13.900 1.00 57.95 115 LEU A O 1
ATOM 877 N N . LEU A 1 116 ? -37.058 12.609 -15.702 1.00 58.14 116 LEU A N 1
ATOM 878 C CA . LEU A 1 116 ? -36.274 11.402 -15.932 1.00 57.89 116 LEU A CA 1
ATOM 879 C C . LEU A 1 116 ? -34.871 11.764 -16.421 1.00 56.50 116 LEU A C 1
ATOM 880 O O . LEU A 1 116 ? -33.885 11.147 -16.011 1.00 55.69 116 LEU A O 1
ATOM 885 N N . SER A 1 117 ? -34.784 12.766 -17.291 1.00 51.29 117 SER A N 1
ATOM 886 C CA . SER A 1 117 ? -33.499 13.204 -17.824 1.00 50.13 117 SER A CA 1
ATOM 887 C C . SER A 1 117 ? -32.721 13.991 -16.771 1.00 47.44 117 SER A C 1
ATOM 888 O O . SER A 1 117 ? -31.491 14.033 -16.804 1.00 44.95 117 SER A O 1
ATOM 891 N N . HIS A 1 118 ? -33.437 14.624 -15.844 1.00 41.49 118 HIS A N 1
ATOM 892 C CA . HIS A 1 118 ? -32.780 15.385 -14.786 1.00 41.69 118 HIS A CA 1
ATOM 893 C C . HIS A 1 118 ? -32.081 14.408 -13.858 1.00 37.27 118 HIS A C 1
ATOM 894 O O . HIS A 1 118 ? -30.936 14.621 -13.471 1.00 39.15 118 HIS A O 1
ATOM 901 N N . VAL A 1 119 ? -32.777 13.336 -13.505 1.00 33.53 119 VAL A N 1
ATOM 902 C CA . VAL A 1 119 ? -32.207 12.331 -12.624 1.00 33.19 119 VAL A CA 1
ATOM 903 C C . VAL A 1 119 ? -30.986 11.687 -13.281 1.00 34.23 119 VAL A C 1
ATOM 904 O O . VAL A 1 119 ? -29.991 11.423 -12.614 1.00 28.50 119 VAL A O 1
ATOM 908 N N . GLU A 1 120 ? -31.057 11.451 -14.589 1.00 31.67 120 GLU A N 1
ATOM 909 C CA . GLU A 1 120 ? -29.934 10.852 -15.296 1.00 38.09 120 GLU A CA 1
ATOM 910 C C . GLU A 1 120 ? -28.719 11.771 -15.293 1.00 35.99 120 GLU A C 1
ATOM 911 O O . GLU A 1 120 ? -27.590 11.299 -15.186 1.00 31.53 120 GLU A O 1
ATOM 917 N N . GLN A 1 121 ? -28.947 13.078 -15.410 1.00 35.15 121 GLN A N 1
ATOM 918 C CA . GLN A 1 121 ? -27.848 14.041 -15.381 1.00 34.56 121 GLN A CA 1
ATOM 919 C C . GLN A 1 121 ? -27.189 14.046 -14.002 1.00 33.56 121 GLN A C 1
ATOM 920 O O . GLN A 1 121 ? -25.969 14.200 -13.889 1.00 29.82 121 GLN A O 1
ATOM 926 N N . LEU A 1 122 ? -27.987 13.880 -12.949 1.00 27.87 122 LEU A N 1
ATOM 927 C CA . LEU A 1 122 ? -27.430 13.866 -11.595 1.00 31.07 122 LEU A CA 1
ATOM 928 C C . LEU A 1 122 ? -26.640 12.581 -11.329 1.00 30.28 122 LEU A C 1
ATOM 929 O O . LEU A 1 122 ? -25.627 12.601 -10.621 1.00 28.86 122 LEU A O 1
ATOM 934 N N . LEU A 1 123 ? -27.110 11.470 -11.892 1.00 25.50 123 LEU A N 1
ATOM 935 C CA . LEU A 1 123 ? -26.443 10.180 -11.722 1.00 22.69 123 LEU A CA 1
ATOM 936 C C . LEU A 1 123 ? -25.109 10.153 -12.456 1.00 22.50 123 LEU A C 1
ATOM 937 O O . LEU A 1 123 ? -24.191 9.433 -12.067 1.00 23.71 123 LEU A O 1
ATOM 942 N N . ARG A 1 124 ? -25.003 10.934 -13.522 1.00 24.50 124 ARG A N 1
ATOM 943 C CA . ARG A 1 124 ? -23.765 10.985 -14.293 1.00 25.48 124 ARG A CA 1
ATOM 944 C C . ARG A 1 124 ? -22.593 11.465 -13.451 1.00 26.37 124 ARG A C 1
ATOM 945 O O . ARG A 1 124 ? -21.461 11.012 -13.650 1.00 25.94 124 ARG A O 1
ATOM 953 N N . ALA A 1 125 ? -22.859 12.377 -12.514 1.00 24.38 125 ALA A N 1
ATOM 954 C CA . ALA A 1 125 ? -21.802 12.899 -11.655 1.00 27.99 125 ALA A CA 1
ATOM 955 C C . ALA A 1 125 ? -21.195 11.781 -10.798 1.00 27.14 125 ALA A C 1
ATOM 956 O O . ALA A 1 125 ? -20.005 11.820 -10.493 1.00 21.18 125 ALA A O 1
ATOM 958 N N . PHE A 1 126 ? -22.021 10.808 -10.407 1.00 26.85 126 PHE A N 1
ATOM 959 C CA . PHE A 1 126 ? -21.564 9.660 -9.608 1.00 25.17 126 PHE A CA 1
ATOM 960 C C . PHE A 1 126 ? -20.630 8.778 -10.427 1.00 25.17 126 PHE A C 1
ATOM 961 O O . PHE A 1 126 ? -19.648 8.246 -9.915 1.00 23.11 126 PHE A O 1
ATOM 969 N N . ILE A 1 127 ? -20.969 8.588 -11.698 1.00 26.46 127 ILE A N 1
ATOM 970 C CA . ILE A 1 127 ? -20.154 7.767 -12.596 1.00 27.66 127 ILE A CA 1
ATOM 971 C C . ILE A 1 127 ? -18.798 8.433 -12.783 1.00 25.85 127 ILE A C 1
ATOM 972 O O . ILE A 1 127 ? -17.750 7.784 -12.771 1.00 23.23 127 ILE A O 1
ATOM 977 N N . LEU A 1 128 ? -18.830 9.744 -12.973 1.00 23.41 128 LEU A N 1
ATOM 978 C CA . LEU A 1 128 ? -17.616 10.516 -13.164 1.00 26.41 128 LEU A CA 1
ATOM 979 C C . LEU A 1 128 ? -16.694 10.439 -11.949 1.00 23.17 128 LEU A C 1
ATOM 980 O O . LEU A 1 128 ? -15.482 10.310 -12.092 1.00 26.06 128 LEU A O 1
ATOM 985 N N . LYS A 1 129 ? -17.269 10.504 -10.754 1.00 22.17 129 LYS A N 1
ATOM 986 C CA . LYS A 1 129 ? -16.473 10.432 -9.538 1.00 23.11 129 LYS A CA 1
ATOM 987 C C . LYS A 1 129 ? -15.865 9.037 -9.335 1.00 23.07 129 LYS A C 1
ATOM 988 O O . LYS A 1 129 ? -14.698 8.912 -8.960 1.00 23.40 129 LYS A O 1
ATOM 994 N N . ILE A 1 130 ? -16.649 7.991 -9.592 1.00 21.48 130 ILE A N 1
ATOM 995 C CA . ILE A 1 130 ? -16.147 6.625 -9.445 1.00 20.87 130 ILE A CA 1
ATOM 996 C C . ILE A 1 130 ? -14.962 6.403 -10.402 1.00 21.66 130 ILE A C 1
ATOM 997 O O . ILE A 1 130 ? -13.995 5.728 -10.066 1.00 22.43 130 ILE A O 1
ATOM 1002 N N . SER A 1 131 ? -15.051 6.974 -11.599 1.00 22.02 131 SER A N 1
ATOM 1003 C CA . SER A 1 131 ? -14.006 6.809 -12.611 1.00 25.55 131 SER A CA 1
ATOM 1004 C C . SER A 1 131 ? -12.630 7.384 -12.239 1.00 28.14 131 SER A C 1
ATOM 1005 O O . SER A 1 131 ? -11.630 7.037 -12.857 1.00 26.52 131 SER A O 1
ATOM 1008 N N . LYS A 1 132 ? -12.569 8.259 -11.241 1.00 23.93 132 LYS A N 1
ATOM 1009 C CA . LYS A 1 132 ? -11.292 8.839 -10.855 1.00 30.33 132 LYS A CA 1
ATOM 1010 C C . LYS A 1 132 ? -10.921 8.498 -9.417 1.00 29.44 132 LYS A C 1
ATOM 1011 O O . LYS A 1 132 ? -9.983 9.065 -8.855 1.00 27.99 132 LYS A O 1
ATOM 1017 N N . VAL A 1 133 ? -11.633 7.543 -8.834 1.00 24.91 133 VAL A N 1
ATOM 1018 C CA . VAL A 1 133 ? -11.371 7.185 -7.449 1.00 30.16 133 VAL A CA 1
ATOM 1019 C C . VAL A 1 133 ? -10.003 6.544 -7.229 1.00 29.32 133 VAL A C 1
ATOM 1020 O O . VAL A 1 133 ? -9.468 6.596 -6.128 1.00 29.10 133 VAL A O 1
ATOM 1024 N N . ASP A 1 134 ? -9.421 5.963 -8.271 1.00 26.34 134 ASP A N 1
ATOM 1025 C CA . ASP A 1 134 ? -8.102 5.350 -8.126 1.00 28.66 134 ASP A CA 1
ATOM 1026 C C . ASP A 1 134 ? -7.016 6.400 -7.853 1.00 30.12 134 ASP A C 1
ATOM 1027 O O . ASP A 1 134 ? -5.883 6.059 -7.522 1.00 32.17 134 ASP A O 1
ATOM 1032 N N . LYS A 1 135 ? -7.371 7.675 -7.979 1.00 26.15 135 LYS A N 1
ATOM 1033 C CA . LYS A 1 135 ? -6.428 8.765 -7.737 1.00 30.65 135 LYS A CA 1
ATOM 1034 C C . LYS A 1 135 ? -6.345 9.136 -6.266 1.00 27.99 135 LYS A C 1
ATOM 1035 O O . LYS A 1 135 ? -5.401 9.808 -5.850 1.00 32.15 135 LYS A O 1
ATOM 1041 N N . VAL A 1 136 ? -7.335 8.720 -5.479 1.00 28.49 136 VAL A N 1
ATOM 1042 C CA . VAL A 1 136 ? -7.326 9.028 -4.048 1.00 29.74 136 VAL A CA 1
ATOM 1043 C C . VAL A 1 136 ? -7.196 7.778 -3.186 1.00 28.73 136 VAL A C 1
ATOM 1044 O O . VAL A 1 136 ? -6.855 7.874 -2.009 1.00 33.40 136 VAL A O 1
ATOM 1048 N N . LEU A 1 137 ? -7.471 6.612 -3.765 1.00 29.18 137 LEU A N 1
ATOM 1049 C CA . LEU A 1 137 ? -7.379 5.344 -3.038 1.00 29.73 137 LEU A CA 1
ATOM 1050 C C . LEU A 1 137 ? -6.045 4.631 -3.274 1.00 30.16 137 LEU A C 1
ATOM 1051 O O . LEU A 1 137 ? -5.482 4.698 -4.363 1.00 30.62 137 LEU A O 1
ATOM 1056 N N . ASP A 1 138 ? -5.546 3.944 -2.251 1.00 29.59 138 ASP A N 1
ATOM 1057 C CA . ASP A 1 138 ? -4.312 3.185 -2.389 1.00 33.59 138 ASP A CA 1
ATOM 1058 C C . ASP A 1 138 ? -4.730 1.890 -3.088 1.00 32.07 138 ASP A C 1
ATOM 1059 O O . ASP A 1 138 ? -5.847 1.407 -2.882 1.00 27.86 138 ASP A O 1
ATOM 1064 N N . HIS A 1 139 ? -3.847 1.337 -3.915 1.00 30.74 139 HIS A N 1
ATOM 1065 C CA . HIS A 1 139 ? -4.150 0.101 -4.646 1.00 35.05 139 HIS A CA 1
ATOM 1066 C C . HIS A 1 139 ? -4.453 -1.060 -3.707 1.00 36.21 139 HIS A C 1
ATOM 1067 O O . HIS A 1 139 ? -3.827 -1.191 -2.654 1.00 33.16 139 HIS A O 1
ATOM 1074 N N . ASN A 1 140 ? -5.409 -1.907 -4.085 1.00 35.29 140 ASN A N 1
ATOM 1075 C CA . ASN A 1 140 ? -5.752 -3.049 -3.245 1.00 34.09 140 ASN A CA 1
ATOM 1076 C C . ASN A 1 140 ? -4.750 -4.177 -3.409 1.00 34.93 140 ASN A C 1
ATOM 1077 O O . ASN A 1 140 ? -4.145 -4.342 -4.470 1.00 31.71 140 ASN A O 1
ATOM 1082 N N . PRO A 1 141 ? -4.557 -4.969 -2.346 1.00 34.43 141 PRO A N 1
ATOM 1083 C CA . PRO A 1 141 ? -3.627 -6.100 -2.370 1.00 37.66 141 PRO A CA 1
ATOM 1084 C C . PRO A 1 141 ? -4.157 -7.112 -3.380 1.00 36.06 141 PRO A C 1
ATOM 1085 O O . PRO A 1 141 ? -5.350 -7.139 -3.663 1.00 38.29 141 PRO A O 1
ATOM 1089 N N . PRO A 1 142 ? -3.280 -7.952 -3.938 1.00 36.11 142 PRO A N 1
ATOM 1090 C CA . PRO A 1 142 ? -3.720 -8.953 -4.914 1.00 36.72 142 PRO A CA 1
ATOM 1091 C C . PRO A 1 142 ? -4.653 -9.976 -4.264 1.00 35.66 142 PRO A C 1
ATOM 1092 O O . PRO A 1 142 ? -4.578 -10.204 -3.057 1.00 34.11 142 PRO A O 1
ATOM 1096 N N . GLY A 1 143 ? -5.529 -10.579 -5.065 1.00 31.31 143 GLY A N 1
ATOM 1097 C CA . GLY A 1 143 ? -6.431 -11.594 -4.555 1.00 33.10 143 GLY A CA 1
ATOM 1098 C C . GLY A 1 143 ? -7.800 -11.152 -4.075 1.00 34.35 143 GLY A C 1
ATOM 1099 O O . GLY A 1 143 ? -8.526 -11.939 -3.470 1.00 33.04 143 GLY A O 1
ATOM 1100 N N . CYS A 1 144 ? -8.174 -9.907 -4.343 1.00 33.19 144 CYS A N 1
ATOM 1101 C CA . CYS A 1 144 ? -9.476 -9.425 -3.902 1.00 30.53 144 CYS A CA 1
ATOM 1102 C C . CYS A 1 144 ? -10.635 -9.991 -4.724 1.00 30.80 144 CYS A C 1
ATOM 1103 O O . CYS A 1 144 ? -10.465 -10.393 -5.870 1.00 28.75 144 CYS A O 1
ATOM 1106 N N . THR A 1 145 ? -11.812 -10.036 -4.108 1.00 31.16 145 THR A N 1
ATOM 1107 C CA . THR A 1 145 ? -13.028 -10.497 -4.764 1.00 30.71 145 THR A CA 1
ATOM 1108 C C . THR A 1 145 ? -14.059 -9.436 -4.387 1.00 30.55 145 THR A C 1
ATOM 1109 O O . THR A 1 145 ? -13.712 -8.441 -3.750 1.00 30.32 145 THR A O 1
ATOM 1113 N N . PHE A 1 146 ? -15.311 -9.618 -4.780 1.00 29.31 146 PHE A N 1
ATOM 1114 C CA . PHE A 1 146 ? -16.326 -8.639 -4.421 1.00 31.90 146 PHE A CA 1
ATOM 1115 C C . PHE A 1 146 ? -17.694 -9.261 -4.149 1.00 32.03 146 PHE A C 1
ATOM 1116 O O . PHE A 1 146 ? -17.956 -10.412 -4.492 1.00 28.42 146 PHE A O 1
ATOM 1124 N N . THR A 1 147 ? -18.554 -8.470 -3.527 1.00 30.82 147 THR A N 1
ATOM 1125 C CA . THR A 1 147 ? -19.915 -8.882 -3.235 1.00 32.87 147 THR A CA 1
ATOM 1126 C C . THR A 1 147 ? -20.732 -7.611 -3.138 1.00 32.32 147 THR A C 1
ATOM 1127 O O . THR A 1 147 ? -20.192 -6.503 -3.179 1.00 28.64 147 THR A O 1
ATOM 1131 N N . VAL A 1 148 ? -22.040 -7.776 -3.022 1.00 30.63 148 VAL A N 1
ATOM 1132 C CA . VAL A 1 148 ? -22.947 -6.654 -2.908 1.00 33.20 148 VAL A CA 1
ATOM 1133 C C . VAL A 1 148 ? -23.782 -6.888 -1.666 1.00 32.30 148 VAL A C 1
ATOM 1134 O O . VAL A 1 148 ? -24.346 -7.970 -1.478 1.00 35.28 148 VAL A O 1
ATOM 1138 N N . LEU A 1 149 ? -23.816 -5.886 -0.800 1.00 31.40 149 LEU A N 1
ATOM 1139 C CA . LEU A 1 149 ? -24.587 -5.970 0.427 1.00 35.23 149 LEU A CA 1
ATOM 1140 C C . LEU A 1 149 ? -25.781 -5.039 0.286 1.00 35.46 149 LEU A C 1
ATOM 1141 O O . LEU A 1 149 ? -25.683 -3.981 -0.347 1.00 29.49 149 LEU A O 1
ATOM 1146 N N . VAL A 1 150 ? -26.909 -5.451 0.854 1.00 31.80 150 VAL A N 1
ATOM 1147 C CA . VAL A 1 150 ? -28.125 -4.652 0.827 1.00 30.39 150 VAL A CA 1
ATOM 1148 C C . VAL A 1 150 ? -28.565 -4.440 2.271 1.00 32.99 150 VAL A C 1
ATOM 1149 O O . VAL A 1 150 ? -28.830 -5.407 2.989 1.00 34.53 150 VAL A O 1
ATOM 1153 N N . HIS A 1 151 ? -28.600 -3.176 2.691 1.00 32.04 151 HIS A N 1
ATOM 1154 C CA . HIS A 1 151 ? -29.024 -2.796 4.036 1.00 35.70 151 HIS A CA 1
ATOM 1155 C C . HIS A 1 151 ? -30.496 -2.412 3.968 1.00 33.30 151 HIS A C 1
ATOM 1156 O O . HIS A 1 151 ? -30.859 -1.472 3.260 1.00 38.28 151 HIS A O 1
ATOM 1163 N N . THR A 1 152 ? -31.347 -3.128 4.690 1.00 37.33 152 THR A N 1
ATOM 1164 C CA . THR A 1 152 ? -32.770 -2.807 4.688 1.00 40.59 152 THR A CA 1
ATOM 1165 C C . THR A 1 152 ? -33.117 -1.957 5.906 1.00 42.64 152 THR A C 1
ATOM 1166 O O . THR A 1 152 ? -32.441 -2.020 6.931 1.00 40.75 152 THR A O 1
ATOM 1170 N N . ARG A 1 153 ? -34.173 -1.157 5.786 1.00 45.85 153 ARG A N 1
ATOM 1171 C CA . ARG A 1 153 ? -34.589 -0.279 6.876 1.00 51.59 153 ARG A CA 1
ATOM 1172 C C . ARG A 1 153 ? -35.162 -1.055 8.057 1.00 54.29 153 ARG A C 1
ATOM 1173 O O . ARG A 1 153 ? -35.075 -0.611 9.204 1.00 57.14 153 ARG A O 1
ATOM 1181 N N . GLU A 1 154 ? -35.738 -2.216 7.769 1.00 57.85 154 GLU A N 1
ATOM 1182 C CA . GLU A 1 154 ? -36.312 -3.073 8.799 1.00 65.29 154 GLU A CA 1
ATOM 1183 C C . GLU A 1 154 ? -35.472 -4.344 8.842 1.00 66.79 154 GLU A C 1
ATOM 1184 O O . GLU A 1 154 ? -34.558 -4.509 8.036 1.00 68.11 154 GLU A O 1
ATOM 1190 N N . ALA A 1 155 ? -35.774 -5.239 9.779 1.00 69.50 155 ALA A N 1
ATOM 1191 C CA . ALA A 1 155 ? -35.031 -6.490 9.887 1.00 70.65 155 ALA A CA 1
ATOM 1192 C C . ALA A 1 155 ? -35.040 -7.197 8.533 1.00 72.64 155 ALA A C 1
ATOM 1193 O O . ALA A 1 155 ? -36.098 -7.380 7.926 1.00 72.24 155 ALA A O 1
ATOM 1195 N N . ALA A 1 156 ? -33.858 -7.583 8.060 1.00 74.50 156 ALA A N 1
ATOM 1196 C CA . ALA A 1 156 ? -33.729 -8.261 6.774 1.00 75.33 156 ALA A CA 1
ATOM 1197 C C . ALA A 1 156 ? -34.524 -9.559 6.751 1.00 76.80 156 ALA A C 1
ATOM 1198 O O . ALA A 1 156 ? -34.814 -10.100 5.685 1.00 76.19 156 ALA A O 1
ATOM 1200 N N . THR A 1 157 ? -34.869 -10.057 7.934 1.00 78.40 157 THR A N 1
ATOM 1201 C CA . THR A 1 157 ? -35.636 -11.292 8.055 1.00 78.99 157 THR A CA 1
ATOM 1202 C C . THR A 1 157 ? -36.991 -11.144 7.363 1.00 77.84 157 THR A C 1
ATOM 1203 O O . THR A 1 157 ? -37.519 -12.102 6.796 1.00 76.03 157 THR A O 1
ATOM 1207 N N . ARG A 1 158 ? -37.544 -9.935 7.416 1.00 76.79 158 ARG A N 1
ATOM 1208 C CA . ARG A 1 158 ? -38.832 -9.648 6.793 1.00 75.14 158 ARG A CA 1
ATOM 1209 C C . ARG A 1 158 ? -38.663 -9.576 5.281 1.00 72.78 158 ARG A C 1
ATOM 1210 O O . ARG A 1 158 ? -39.550 -9.972 4.522 1.00 72.92 158 ARG A O 1
ATOM 1218 N N . ASN A 1 159 ? -37.513 -9.063 4.855 1.00 68.62 159 ASN A N 1
ATOM 1219 C CA . ASN A 1 159 ? -37.202 -8.929 3.440 1.00 64.61 159 ASN A CA 1
ATOM 1220 C C . ASN A 1 159 ? -36.361 -10.102 2.950 1.00 62.56 159 ASN A C 1
ATOM 1221 O O . ASN A 1 159 ? -35.886 -10.102 1.815 1.00 59.97 159 ASN A O 1
ATOM 1226 N N . MET A 1 160 ? -36.182 -11.102 3.808 1.00 59.75 160 MET A N 1
ATOM 1227 C CA . MET A 1 160 ? -35.398 -12.276 3.449 1.00 59.04 160 MET A CA 1
ATOM 1228 C C . MET A 1 160 ? -36.142 -13.105 2.409 1.00 57.65 160 MET A C 1
ATOM 1229 O O . MET A 1 160 ? -35.543 -13.928 1.722 1.00 59.05 160 MET A O 1
ATOM 1234 N N . GLU A 1 161 ? -37.449 -12.887 2.296 1.00 56.22 161 GLU A N 1
ATOM 1235 C CA . GLU A 1 161 ? -38.251 -13.622 1.325 1.00 54.58 161 GLU A CA 1
ATOM 1236 C C . GLU A 1 161 ? -38.586 -12.759 0.113 1.00 52.19 161 GLU A C 1
ATOM 1237 O O . GLU A 1 161 ? -38.734 -13.268 -0.998 1.00 50.95 161 GLU A O 1
ATOM 1243 N N . LYS A 1 162 ? -38.696 -11.451 0.327 1.00 49.53 162 LYS A N 1
ATOM 1244 C CA . LYS A 1 162 ? -39.006 -10.531 -0.760 1.00 48.79 162 LYS A CA 1
ATOM 1245 C C . LYS A 1 162 ? -37.840 -10.443 -1.743 1.00 48.82 162 LYS A C 1
ATOM 1246 O O . LYS A 1 162 ? -38.039 -10.197 -2.934 1.00 46.50 162 LYS A O 1
ATOM 1252 N N . ILE A 1 163 ? -36.625 -10.648 -1.244 1.00 44.96 163 ILE A N 1
ATOM 1253 C CA . ILE A 1 163 ? -35.439 -10.561 -2.092 1.00 46.54 163 ILE A CA 1
ATOM 1254 C C . ILE A 1 163 ? -35.128 -11.856 -2.840 1.00 45.96 163 ILE A C 1
ATOM 1255 O O . ILE A 1 163 ? -34.294 -11.868 -3.748 1.00 45.66 163 ILE A O 1
ATOM 1260 N N . GLN A 1 164 ? -35.802 -12.944 -2.469 1.00 44.71 164 GLN A N 1
ATOM 1261 C CA . GLN A 1 164 ? -35.587 -14.226 -3.131 1.00 42.49 164 GLN A CA 1
ATOM 1262 C C . GLN A 1 164 ? -36.339 -14.217 -4.460 1.00 47.10 164 GLN A C 1
ATOM 1263 O O . GLN A 1 164 ? -37.132 -15.116 -4.751 1.00 47.42 164 GLN A O 1
ATOM 1269 N N . VAL A 1 165 ? -36.077 -13.185 -5.256 1.00 46.77 165 VAL A N 1
ATOM 1270 C CA . VAL A 1 165 ? -36.706 -12.985 -6.557 1.00 48.46 165 VAL A CA 1
ATOM 1271 C C . VAL A 1 165 ? -36.326 -14.026 -7.602 1.00 49.72 165 VAL A C 1
ATOM 1272 O O . VAL A 1 165 ? -37.108 -14.324 -8.508 1.00 49.02 165 VAL A O 1
ATOM 1276 N N . ILE A 1 166 ? -35.123 -14.573 -7.484 1.00 50.55 166 ILE A N 1
ATOM 1277 C CA . ILE A 1 166 ? -34.653 -15.556 -8.449 1.00 53.00 166 ILE A CA 1
ATOM 1278 C C . ILE A 1 166 ? -34.223 -16.868 -7.808 1.00 54.64 166 ILE A C 1
ATOM 1279 O O . ILE A 1 166 ? -33.527 -16.880 -6.789 1.00 48.10 166 ILE A O 1
ATOM 1284 N N . LYS A 1 167 ? -34.656 -17.971 -8.409 1.00 57.36 167 LYS A N 1
ATOM 1285 C CA . LYS A 1 167 ? -34.281 -19.298 -7.937 1.00 59.93 167 LYS A CA 1
ATOM 1286 C C . LYS A 1 167 ? -32.854 -19.464 -8.438 1.00 58.80 167 LYS A C 1
ATOM 1287 O O . LYS A 1 167 ? -32.425 -18.733 -9.332 1.00 63.97 167 LYS A O 1
ATOM 1293 N N . ASP A 1 168 ? -32.116 -20.410 -7.873 1.00 58.90 168 ASP A N 1
ATOM 1294 C CA . ASP A 1 168 ? -30.735 -20.629 -8.288 1.00 54.20 168 ASP A CA 1
ATOM 1295 C C . ASP A 1 168 ? -29.842 -19.474 -7.834 1.00 52.77 168 ASP A C 1
ATOM 1296 O O . ASP A 1 168 ? -28.615 -19.595 -7.850 1.00 52.42 168 ASP A O 1
ATOM 1301 N N . PHE A 1 169 ? -30.453 -18.355 -7.441 1.00 49.38 169 PHE A N 1
ATOM 1302 C CA . PHE A 1 169 ? -29.690 -17.196 -6.966 1.00 44.23 169 PHE A CA 1
ATOM 1303 C C . PHE A 1 169 ? -30.220 -16.742 -5.609 1.00 42.93 169 PHE A C 1
ATOM 1304 O O . PHE A 1 169 ? -30.833 -15.679 -5.486 1.00 40.91 169 PHE A O 1
ATOM 1312 N N . PRO A 1 170 ? -29.981 -17.545 -4.566 1.00 43.70 170 PRO A N 1
ATOM 1313 C CA . PRO A 1 170 ? -30.440 -17.221 -3.213 1.00 41.49 170 PRO A CA 1
ATOM 1314 C C . PRO A 1 170 ? -29.647 -16.104 -2.539 1.00 42.74 170 PRO A C 1
ATOM 1315 O O . PRO A 1 170 ? -28.502 -15.824 -2.903 1.00 36.00 170 PRO A O 1
ATOM 1319 N N . TRP A 1 171 ? -30.281 -15.477 -1.552 1.00 38.95 171 TRP A N 1
ATOM 1320 C CA . TRP A 1 171 ? -29.671 -14.417 -0.762 1.00 38.85 171 TRP A CA 1
ATOM 1321 C C . TRP A 1 171 ? -29.691 -14.893 0.674 1.00 39.37 171 TRP A C 1
ATOM 1322 O O . TRP A 1 171 ? -30.471 -15.780 1.027 1.00 37.36 171 TRP A O 1
ATOM 1333 N N . ILE A 1 172 ? -28.838 -14.309 1.503 1.00 37.09 172 ILE A N 1
ATOM 1334 C CA . ILE A 1 172 ? -28.763 -14.691 2.906 1.00 40.38 172 ILE A CA 1
ATOM 1335 C C . ILE A 1 172 ? -28.301 -13.509 3.741 1.00 42.80 172 ILE A C 1
ATOM 1336 O O . ILE A 1 172 ? -27.804 -12.518 3.204 1.00 40.43 172 ILE A O 1
ATOM 1341 N N . LEU A 1 173 ? -28.471 -13.614 5.054 1.00 38.54 173 LEU A N 1
ATOM 1342 C CA . LEU A 1 173 ? -28.039 -12.556 5.952 1.00 43.57 173 LEU A CA 1
ATOM 1343 C C . LEU A 1 173 ? -26.511 -12.553 5.933 1.00 44.71 173 LEU A C 1
ATOM 1344 O O . LEU A 1 173 ? -25.890 -13.609 5.819 1.00 42.85 173 LEU A O 1
ATOM 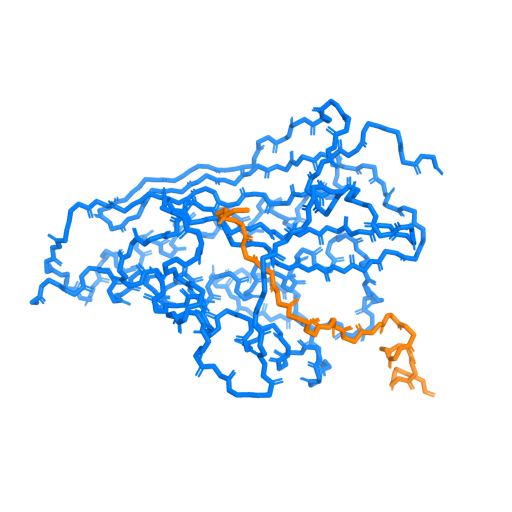1349 N N . ALA A 1 174 ? -25.907 -11.372 6.028 1.00 43.92 174 ALA A N 1
ATOM 1350 C CA . ALA A 1 174 ? -24.451 -11.267 6.025 1.00 47.95 174 ALA A CA 1
ATOM 1351 C C . ALA A 1 174 ? -23.898 -11.480 7.427 1.00 50.23 174 ALA A C 1
ATOM 1352 O O . ALA A 1 174 ? -24.651 -11.526 8.397 1.00 50.80 174 ALA A O 1
ATOM 1354 N N . ASP A 1 175 ? -22.580 -11.615 7.526 1.00 53.54 175 ASP A N 1
ATOM 1355 C CA . ASP A 1 175 ? -21.921 -11.806 8.815 1.00 58.77 175 ASP A CA 1
ATOM 1356 C C . ASP A 1 175 ? -21.380 -10.460 9.293 1.00 59.20 175 ASP A C 1
ATOM 1357 O O . ASP A 1 175 ? -21.514 -9.453 8.601 1.00 60.28 175 ASP A O 1
ATOM 1362 N N . GLU A 1 176 ? -20.766 -10.442 10.471 1.00 60.00 176 GLU A N 1
ATOM 1363 C CA . GLU A 1 176 ? -20.212 -9.206 11.008 1.00 61.47 176 GLU A CA 1
ATOM 1364 C C . GLU A 1 176 ? -18.877 -8.877 10.346 1.00 60.94 176 GLU A C 1
ATOM 1365 O O . GLU A 1 176 ? -18.573 -7.710 10.101 1.00 58.76 176 GLU A O 1
ATOM 1371 N N . GLN A 1 177 ? -18.087 -9.907 10.055 1.00 58.61 177 GLN A N 1
ATOM 1372 C CA . GLN A 1 177 ? -16.787 -9.716 9.418 1.00 62.06 177 GLN A CA 1
ATOM 1373 C C . GLN A 1 177 ? -16.939 -9.158 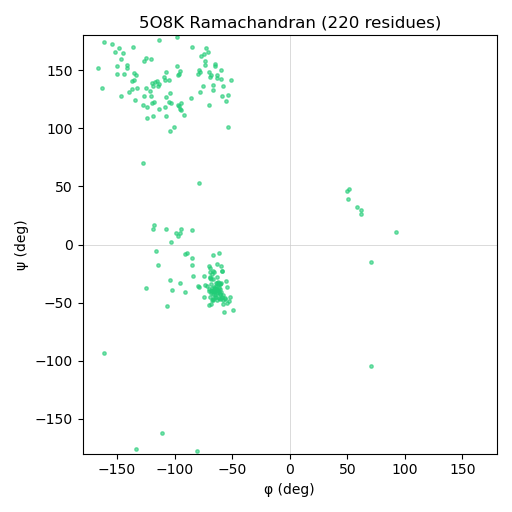8.009 1.00 61.47 177 GLN A C 1
ATOM 1374 O O . GLN A 1 177 ? -16.168 -8.302 7.583 1.00 61.67 177 GLN A O 1
ATOM 1380 N N . AS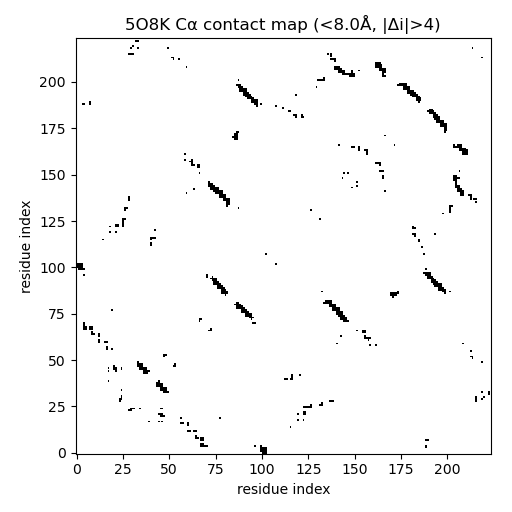P A 1 178 ? -17.940 -9.657 7.293 1.00 61.94 178 ASP A N 1
ATOM 1381 C CA . ASP A 1 178 ? -18.208 -9.234 5.926 1.00 61.24 178 ASP A CA 1
ATOM 1382 C C . ASP A 1 178 ? -18.546 -7.745 5.866 1.00 60.14 178 ASP A C 1
ATOM 1383 O O . ASP A 1 178 ? -18.650 -7.167 4.784 1.00 59.98 178 ASP A O 1
ATOM 1388 N N . VAL A 1 179 ? -18.698 -7.124 7.031 1.00 56.79 179 VAL A N 1
ATOM 1389 C CA . VAL A 1 179 ? -19.050 -5.712 7.100 1.00 56.16 179 VAL A CA 1
ATOM 1390 C C . VAL A 1 179 ? -18.066 -4.878 7.917 1.00 55.39 179 VAL A C 1
ATOM 1391 O O . VAL A 1 179 ? -17.765 -3.737 7.567 1.00 52.77 179 VAL A O 1
ATOM 1395 N N . HIS A 1 180 ? -17.568 -5.459 9.003 1.00 54.97 180 HIS A N 1
ATOM 1396 C CA . HIS A 1 180 ? -16.649 -4.775 9.907 1.00 56.08 180 HIS A CA 1
ATOM 1397 C C . HIS A 1 180 ? -15.359 -4.252 9.281 1.00 55.50 180 HIS A C 1
ATOM 1398 O O . HIS A 1 180 ? -14.713 -4.935 8.487 1.00 53.57 180 HIS A O 1
ATOM 1405 N N . MET A 1 181 ? -14.994 -3.029 9.658 1.00 54.75 181 MET A N 1
ATOM 1406 C CA . MET A 1 181 ? -13.774 -2.389 9.179 1.00 56.05 181 MET A CA 1
ATOM 1407 C C . MET A 1 181 ? -13.190 -1.496 10.268 1.00 56.48 181 MET A C 1
ATOM 1408 O O . MET A 1 181 ? -13.893 -0.663 10.835 1.00 54.33 181 MET A O 1
ATOM 1413 N N . HIS A 1 182 ? -11.907 -1.681 10.565 1.00 61.76 182 HIS A N 1
ATOM 1414 C CA . HIS A 1 182 ? -11.237 -0.860 11.569 1.00 66.18 182 HIS A CA 1
ATOM 1415 C C . HIS A 1 182 ? -11.184 0.558 11.020 1.00 66.15 182 HIS A C 1
ATOM 1416 O O . HIS A 1 182 ? -10.811 0.770 9.865 1.00 67.79 182 HIS A O 1
ATOM 1423 N N . ASP A 1 183 ? -11.551 1.521 11.857 1.00 63.69 183 ASP A N 1
ATOM 1424 C CA . ASP A 1 183 ? -11.600 2.922 11.460 1.00 63.65 183 ASP A CA 1
ATOM 1425 C C . ASP A 1 183 ? -12.796 3.024 10.495 1.00 60.26 183 ASP A C 1
ATOM 1426 O O . ASP A 1 183 ? -13.939 3.010 10.958 1.00 64.33 183 ASP A O 1
ATOM 1431 N N . PRO A 1 184 ? -12.584 3.140 9.165 1.00 55.15 184 PRO A N 1
ATOM 1432 C CA . PRO A 1 184 ? -11.463 3.219 8.220 1.00 47.45 184 PRO A CA 1
ATOM 1433 C C . PRO A 1 184 ? -11.429 4.631 7.629 1.00 43.79 184 PRO A C 1
ATOM 1434 O O . PRO A 1 184 ? -12.027 5.546 8.184 1.00 39.78 184 PRO A O 1
ATOM 1438 N N . ARG A 1 185 ? -10.739 4.808 6.506 1.00 38.57 185 ARG A N 1
ATOM 1439 C CA . ARG A 1 185 ? -10.674 6.118 5.865 1.00 37.61 185 ARG A CA 1
ATOM 1440 C C . ARG A 1 185 ? -11.983 6.353 5.113 1.00 39.37 185 ARG A C 1
ATOM 1441 O O . ARG A 1 185 ? -12.436 5.487 4.364 1.00 35.24 185 ARG A O 1
ATOM 1449 N N . LEU A 1 186 ? -12.593 7.519 5.306 1.00 34.73 186 LEU A N 1
ATOM 1450 C CA . LEU A 1 186 ? -13.855 7.815 4.639 1.00 37.95 186 LEU A CA 1
ATOM 1451 C C . LEU A 1 186 ? -13.684 8.845 3.530 1.00 39.04 186 LEU A C 1
ATOM 1452 O O . LEU A 1 186 ? -13.138 9.931 3.748 1.00 37.57 186 LEU A O 1
ATOM 1457 N N . ILE A 1 187 ? -14.147 8.499 2.332 1.00 30.31 187 ILE A N 1
ATOM 1458 C CA . ILE A 1 187 ? -14.017 9.400 1.196 1.00 33.64 187 ILE A CA 1
ATOM 1459 C C . ILE A 1 187 ? -15.356 9.717 0.537 1.00 31.81 187 ILE A C 1
ATOM 1460 O O . ILE A 1 187 ? -15.951 8.866 -0.117 1.00 27.64 187 ILE A O 1
ATOM 1465 N N . PRO A 1 188 ? -15.847 10.951 0.700 1.00 33.80 188 PRO A N 1
ATOM 1466 C CA . PRO A 1 188 ? -17.126 11.275 0.069 1.00 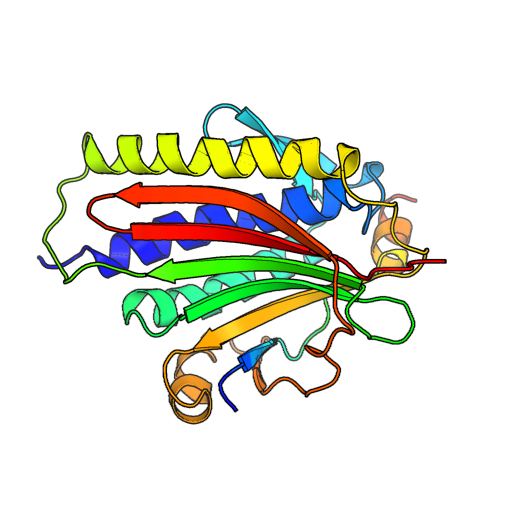34.75 188 PRO A CA 1
ATOM 1467 C C . PRO A 1 188 ? -16.935 11.468 -1.435 1.00 33.57 188 PRO A C 1
ATOM 1468 O O . PRO A 1 188 ? -15.959 12.087 -1.872 1.00 33.53 188 PRO A O 1
ATOM 1472 N N . LEU A 1 189 ? -17.846 10.908 -2.225 1.00 25.34 189 LEU A N 1
ATOM 1473 C CA . LEU A 1 189 ? -17.765 11.045 -3.669 1.00 25.40 189 LEU A CA 1
ATOM 1474 C C . LEU A 1 189 ? -18.809 11.993 -4.248 1.00 27.70 189 LEU A C 1
ATOM 1475 O O . LEU A 1 189 ? -18.462 12.919 -4.981 1.00 26.48 189 LEU A O 1
ATOM 1480 N N . LYS A 1 190 ? -20.084 11.773 -3.924 1.00 25.50 190 LYS A N 1
ATOM 1481 C CA . LYS A 1 190 ? -21.133 12.625 -4.468 1.00 28.31 190 LYS A CA 1
ATOM 1482 C C . LYS A 1 190 ? -22.469 12.450 -3.744 1.00 29.40 190 LYS A C 1
ATOM 1483 O O . LYS A 1 190 ? -22.758 11.387 -3.189 1.00 24.76 190 LYS A O 1
ATOM 1489 N N . THR A 1 191 ? -23.269 13.510 -3.747 1.00 29.71 191 THR A N 1
ATOM 1490 C CA . THR A 1 191 ? -24.596 13.477 -3.146 1.00 30.25 191 THR A CA 1
ATOM 1491 C C . THR A 1 191 ? -25.542 14.115 -4.156 1.00 30.82 191 THR A C 1
ATOM 1492 O O . THR A 1 191 ? -25.159 15.025 -4.892 1.00 30.94 191 THR A O 1
ATOM 1496 N N . MET A 1 192 ? -26.775 13.627 -4.213 1.00 30.57 192 MET A N 1
ATOM 1497 C CA . MET A 1 192 ? -27.746 14.183 -5.139 1.00 31.05 192 MET A CA 1
ATOM 1498 C C . MET A 1 192 ? -29.116 14.233 -4.477 1.00 32.36 192 MET A C 1
ATOM 1499 O O . MET A 1 192 ? -29.403 13.468 -3.553 1.00 27.95 192 MET A O 1
ATOM 1504 N N . THR A 1 193 ? -29.944 15.152 -4.961 1.00 30.42 193 THR A N 1
ATOM 1505 C CA . THR A 1 193 ? -31.304 15.327 -4.479 1.00 37.91 193 THR A CA 1
ATOM 1506 C C . THR A 1 193 ? -32.185 15.527 -5.703 1.00 36.01 193 THR A C 1
ATOM 1507 O O . THR A 1 193 ? -31.787 16.184 -6.665 1.00 37.22 193 THR A O 1
ATOM 1511 N N . SER A 1 194 ? -33.375 14.943 -5.671 1.00 37.91 194 SER A N 1
ATOM 1512 C CA . SER A 1 194 ? -34.317 15.071 -6.768 1.00 36.08 194 SER A CA 1
ATOM 1513 C C . SER A 1 194 ? -35.699 14.713 -6.244 1.00 38.05 194 SER A C 1
ATOM 1514 O O . SER A 1 194 ? -35.839 14.275 -5.105 1.00 38.77 194 SER A O 1
ATOM 1517 N N . ASP A 1 195 ? -36.713 14.893 -7.084 1.00 40.34 195 ASP A N 1
ATOM 1518 C CA . ASP A 1 195 ? -38.096 14.606 -6.707 1.00 42.11 195 ASP A CA 1
ATOM 1519 C C . ASP A 1 195 ? -38.393 13.142 -6.384 1.00 41.88 195 ASP A C 1
ATOM 1520 O O . ASP A 1 195 ? -39.300 12.852 -5.603 1.00 42.08 195 ASP A O 1
ATOM 1525 N N . ILE A 1 196 ? -37.641 12.216 -6.973 1.00 34.07 196 ILE A N 1
ATOM 1526 C CA . ILE A 1 196 ? -37.900 10.802 -6.732 1.00 36.57 196 ILE A CA 1
ATOM 1527 C C . ILE A 1 196 ? -36.780 10.053 -6.029 1.00 34.33 196 ILE A C 1
ATOM 1528 O O . ILE A 1 196 ? -36.940 8.885 -5.691 1.00 32.89 196 ILE A O 1
ATOM 1533 N N . LEU A 1 197 ? -35.652 10.718 -5.803 1.00 32.20 197 LEU A N 1
ATOM 1534 C CA . LEU A 1 197 ? -34.523 10.048 -5.174 1.00 34.88 197 LEU A CA 1
ATOM 1535 C C . LEU A 1 197 ? -33.459 10.966 -4.594 1.00 28.98 197 LEU A C 1
ATOM 1536 O O . LEU A 1 197 ? -33.040 11.932 -5.224 1.00 31.69 197 LEU A O 1
ATOM 1541 N N . LYS A 1 198 ? -33.038 10.642 -3.380 1.00 29.64 198 LYS A N 1
ATOM 1542 C CA . LYS A 1 198 ? -31.965 11.354 -2.701 1.00 33.92 198 LYS A CA 1
ATOM 1543 C C . LYS A 1 198 ? -30.925 10.264 -2.459 1.00 30.49 198 LYS A C 1
ATOM 1544 O O . LYS A 1 198 ? -31.244 9.205 -1.922 1.00 34.71 198 LYS A O 1
ATOM 1550 N N . MET A 1 199 ? -29.688 10.507 -2.871 1.00 28.75 199 MET A N 1
ATOM 1551 C CA . MET A 1 199 ? -28.653 9.503 -2.705 1.00 29.29 199 MET A CA 1
ATOM 1552 C C . MET A 1 199 ? -27.270 10.092 -2.522 1.00 26.50 199 MET A C 1
ATOM 1553 O O . MET A 1 199 ? -26.948 11.143 -3.066 1.00 27.83 199 MET A O 1
ATOM 1558 N N . GLN A 1 200 ? -26.463 9.409 -1.728 1.00 29.65 200 GLN A N 1
ATOM 1559 C CA . GLN A 1 200 ? -25.095 9.835 -1.504 1.00 33.89 200 GLN A CA 1
ATOM 1560 C C . GLN A 1 200 ? -24.202 8.614 -1.609 1.00 29.90 200 GLN A C 1
ATOM 1561 O O . GLN A 1 200 ? -24.565 7.521 -1.175 1.00 29.26 200 GLN A O 1
ATOM 1567 N N . LEU A 1 201 ? -23.039 8.817 -2.210 1.00 26.82 201 LEU A N 1
ATOM 1568 C CA . LEU A 1 201 ? -22.054 7.772 -2.371 1.00 26.32 201 LEU A CA 1
ATOM 1569 C C . LEU A 1 201 ? -20.757 8.196 -1.701 1.00 27.00 201 LEU A C 1
ATOM 1570 O O . LEU A 1 201 ? -20.279 9.319 -1.878 1.00 24.73 201 LEU A O 1
ATOM 1575 N N . TYR A 1 202 ? -20.201 7.293 -0.910 1.00 29.21 202 TYR A N 1
ATOM 1576 C CA . TYR A 1 202 ? -18.936 7.549 -0.256 1.00 29.78 202 TYR A CA 1
ATOM 1577 C C . TYR A 1 202 ? -18.233 6.213 -0.173 1.00 26.68 202 TYR A C 1
ATOM 1578 O O . TYR A 1 202 ? -18.859 5.158 -0.276 1.00 24.71 202 TYR A O 1
ATOM 1587 N N . VAL A 1 203 ? -16.923 6.267 -0.002 1.00 25.50 203 VAL A N 1
ATOM 1588 C CA . VAL A 1 203 ? -16.126 5.067 0.072 1.00 25.13 203 VAL A CA 1
ATOM 1589 C C . VAL A 1 203 ? -15.503 4.925 1.443 1.00 23.93 203 VAL A C 1
ATOM 1590 O O . VAL A 1 203 ? -15.080 5.907 2.049 1.00 27.22 203 VAL A O 1
ATOM 1594 N N . GLU A 1 204 ? -15.464 3.698 1.934 1.00 25.43 204 GLU A N 1
ATOM 1595 C CA . GLU A 1 204 ? -14.828 3.424 3.212 1.00 30.12 204 GLU A CA 1
ATOM 1596 C C . GLU A 1 204 ? -13.634 2.576 2.817 1.00 28.26 204 GLU A C 1
ATOM 1597 O O . GLU A 1 204 ? -13.795 1.491 2.265 1.00 32.48 204 GLU A O 1
ATOM 1603 N N . GLU A 1 205 ? -12.434 3.088 3.064 1.00 29.10 205 GLU A N 1
ATOM 1604 C CA . GLU A 1 205 ? -11.216 2.376 2.694 1.00 29.37 205 GLU A CA 1
ATOM 1605 C C . GLU A 1 205 ? -10.358 1.927 3.874 1.00 32.50 205 GLU A C 1
ATOM 1606 O O . GLU A 1 205 ? -10.130 2.697 4.811 1.00 33.08 205 GLU A O 1
ATOM 1612 N N . ARG A 1 206 ? -9.871 0.690 3.813 1.00 31.76 206 ARG A N 1
ATOM 1613 C CA . ARG A 1 206 ? -9.003 0.157 4.869 1.00 35.79 206 ARG A CA 1
ATOM 1614 C C . ARG A 1 206 ? -7.773 1.046 4.987 1.00 35.63 206 ARG A C 1
ATOM 1615 O O . ARG A 1 206 ? -7.095 1.314 3.999 1.00 34.98 206 ARG A O 1
ATOM 1623 N N . ALA A 1 207 ? -7.494 1.496 6.204 1.00 41.24 207 ALA A N 1
ATOM 1624 C CA . ALA A 1 207 ? -6.362 2.372 6.480 1.00 44.75 207 ALA A CA 1
ATOM 1625 C C . ALA A 1 207 ? -5.041 1.887 5.889 1.00 46.47 207 ALA A C 1
ATOM 1626 O O . ALA A 1 207 ? -4.389 2.605 5.127 1.00 43.60 207 ALA A O 1
ATOM 1628 N N . HIS A 1 208 ? -4.646 0.669 6.244 1.00 45.13 208 HIS A N 1
ATOM 1629 C CA . HIS A 1 208 ? -3.388 0.113 5.758 1.00 48.53 208 HIS A CA 1
ATOM 1630 C C . HIS A 1 208 ? -3.623 -1.152 4.938 1.00 48.04 208 HIS A C 1
ATOM 1631 O O . HIS A 1 208 ? -4.006 -2.187 5.479 1.00 49.30 208 HIS A O 1
ATOM 1638 N N . LYS A 1 209 ? -3.386 -1.061 3.632 1.00 47.08 209 LYS A N 1
ATOM 1639 C CA . LYS A 1 209 ? -3.585 -2.198 2.738 1.00 50.43 209 LYS A CA 1
ATOM 1640 C C . LYS A 1 209 ? -2.334 -3.060 2.614 1.00 52.41 209 LYS A C 1
ATOM 1641 O O . LYS A 1 209 ? -2.370 -4.133 2.013 1.00 51.99 209 LYS A O 1
ATOM 1647 N N . ASN A 1 210 ? -1.233 -2.585 3.187 1.00 55.89 210 ASN A N 1
ATOM 1648 C CA . ASN A 1 210 ? 0.038 -3.301 3.139 1.00 61.27 210 ASN A CA 1
ATOM 1649 C C . ASN A 1 210 ? 0.382 -3.676 1.701 1.00 62.98 210 ASN A C 1
ATOM 1650 O O . ASN A 1 210 ? 0.617 -4.878 1.448 1.00 66.00 210 ASN A O 1
ATOM 1655 N N . ALA B 2 5 ? -28.417 -8.997 10.534 1.00 57.61 1875 ALA B N 1
ATOM 1656 C CA . ALA B 2 5 ? -29.851 -8.789 10.888 1.00 55.50 1875 ALA B CA 1
ATOM 1657 C C . ALA B 2 5 ? -30.602 -8.056 9.779 1.00 54.81 1875 ALA B C 1
ATOM 1658 O O . ALA B 2 5 ? -31.630 -8.536 9.300 1.00 55.93 1875 ALA B O 1
ATOM 1660 N N . ASN B 2 6 ? -30.090 -6.896 9.377 1.00 51.48 1876 ASN B N 1
ATOM 1661 C CA . ASN B 2 6 ? -30.724 -6.101 8.327 1.00 49.06 1876 ASN B CA 1
ATOM 1662 C C . ASN B 2 6 ? -29.832 -5.910 7.099 1.00 45.79 1876 ASN B C 1
ATOM 1663 O O . ASN B 2 6 ? -30.073 -5.025 6.276 1.00 41.97 1876 ASN B O 1
ATOM 1668 N N . ILE B 2 7 ? -28.797 -6.734 6.987 1.00 41.29 1877 ILE B N 1
ATOM 1669 C CA . ILE B 2 7 ? -27.895 -6.663 5.846 1.00 36.53 1877 ILE B CA 1
ATOM 1670 C C . ILE B 2 7 ? -27.987 -7.989 5.105 1.00 38.12 1877 ILE B C 1
ATOM 1671 O O . ILE B 2 7 ? -27.751 -9.047 5.686 1.00 39.24 1877 ILE B O 1
ATOM 1676 N N . LEU B 2 8 ? -28.345 -7.926 3.826 1.00 34.89 1878 LEU B N 1
ATOM 1677 C CA . LEU B 2 8 ? -28.473 -9.121 3.002 1.00 34.77 1878 LEU B CA 1
ATOM 1678 C C . LEU B 2 8 ? -27.326 -9.200 1.995 1.00 36.71 1878 LEU B C 1
ATOM 1679 O O . LEU B 2 8 ? -26.818 -8.177 1.530 1.00 33.46 1878 LEU B O 1
ATOM 1684 N N . LYS B 2 9 ? -26.929 -10.423 1.669 1.00 33.14 1879 LYS B N 1
ATOM 1685 C CA . LYS B 2 9 ? -25.852 -10.676 0.720 1.00 36.90 1879 LYS B CA 1
ATOM 1686 C C . LYS B 2 9 ? -26.203 -11.886 -0.149 1.00 37.58 1879 LYS B C 1
ATOM 1687 O O . LYS B 2 9 ? -26.948 -12.767 0.277 1.00 37.15 1879 LYS B O 1
ATOM 1693 N N . PRO B 2 10 ? -25.686 -11.937 -1.389 1.00 36.94 1880 PRO B N 1
ATOM 1694 C CA . PRO B 2 10 ? -25.993 -13.084 -2.252 1.00 36.61 1880 PRO B CA 1
ATOM 1695 C C . PRO B 2 10 ? -25.290 -14.336 -1.716 1.00 38.54 1880 PRO B C 1
ATOM 1696 O O . PRO B 2 10 ? -24.216 -14.247 -1.130 1.00 35.92 1880 PRO B O 1
ATOM 1700 N N . LEU B 2 11 ? -25.898 -15.500 -1.912 1.00 39.74 1881 LEU B N 1
ATOM 1701 C CA . LEU B 2 11 ? -25.294 -16.741 -1.444 1.00 38.44 1881 LEU B CA 1
ATOM 1702 C C . LEU B 2 11 ? -24.125 -17.110 -2.351 1.00 38.43 1881 LEU B C 1
ATOM 1703 O O . LEU B 2 11 ? -23.048 -17.478 -1.882 1.00 36.60 1881 LEU B O 1
ATOM 1708 N N . MET B 2 12 ? -24.343 -16.999 -3.656 1.00 35.66 1882 MET B N 1
ATOM 1709 C CA . MET B 2 12 ? -23.312 -17.342 -4.622 1.00 39.27 1882 MET B CA 1
ATOM 1710 C C . MET B 2 12 ? -22.249 -16.261 -4.759 1.00 38.52 1882 MET B C 1
ATOM 1711 O O . MET B 2 12 ? -22.522 -15.072 -4.596 1.00 31.87 1882 MET B O 1
ATOM 1716 N N . SER B 2 13 ? -21.031 -16.696 -5.053 1.00 37.55 1883 SER B N 1
ATOM 1717 C CA . SER B 2 13 ? -19.908 -15.791 -5.234 1.00 36.63 1883 SER B CA 1
ATOM 1718 C C . SER B 2 13 ? -19.756 -15.502 -6.719 1.00 33.34 1883 SER B C 1
ATOM 1719 O O . SER B 2 13 ? -20.102 -16.333 -7.563 1.00 33.13 1883 SER B O 1
ATOM 1722 N N . PRO B 2 14 ? -19.263 -14.308 -7.064 1.00 32.36 1884 PRO B N 1
ATOM 1723 C CA . PRO B 2 14 ? -19.089 -13.988 -8.481 1.00 29.63 1884 PRO B CA 1
ATOM 1724 C C . PRO B 2 14 ? -17.932 -14.820 -9.033 1.00 29.49 1884 PRO B C 1
ATOM 1725 O O . PRO B 2 14 ? -17.173 -15.424 -8.271 1.00 25.30 1884 PRO B O 1
ATOM 1729 N N . PRO B 2 15 ? -17.799 -14.899 -10.363 1.00 27.69 1885 PRO B N 1
ATOM 1730 C CA . PRO B 2 15 ? -16.675 -15.689 -10.875 1.00 32.39 1885 PRO B CA 1
ATOM 1731 C C . PRO B 2 15 ? -15.355 -15.050 -10.440 1.00 35.80 1885 PRO B C 1
ATOM 1732 O O . PRO B 2 15 ? -15.244 -13.822 -10.392 1.00 32.28 1885 PRO B O 1
ATOM 1736 N N . SER B 2 16 ? -14.364 -15.881 -10.121 1.00 33.37 1886 SER B N 1
ATOM 1737 C CA . SER B 2 16 ? -13.065 -15.402 -9.658 1.00 35.34 1886 SER B CA 1
ATOM 1738 C C . SER B 2 16 ? -12.185 -14.805 -10.756 1.00 31.36 1886 SER B C 1
ATOM 1739 O O . SER B 2 16 ? -12.431 -15.000 -11.941 1.00 29.43 1886 SER B O 1
ATOM 1742 N N . ARG B 2 17 ? -11.157 -14.068 -10.348 1.00 33.43 1887 ARG B N 1
ATOM 1743 C CA . ARG B 2 17 ? -10.237 -13.459 -11.306 1.00 33.82 1887 ARG B CA 1
ATOM 1744 C C . ARG B 2 17 ? -9.587 -14.565 -12.132 1.00 31.96 1887 ARG B C 1
ATOM 1745 O O . ARG B 2 17 ? -9.299 -14.386 -13.314 1.00 32.22 1887 ARG B O 1
ATOM 1753 N N . GLU B 2 18 ? -9.379 -15.717 -11.498 1.00 36.06 1888 GLU B N 1
ATOM 1754 C CA . GLU B 2 18 ? -8.784 -16.881 -12.150 1.00 35.74 1888 GLU B CA 1
ATOM 1755 C C . GLU B 2 18 ? -9.675 -17.395 -13.278 1.00 36.66 1888 GLU B C 1
ATOM 1756 O O . GLU B 2 18 ? -9.194 -17.689 -14.373 1.00 33.13 1888 GLU B O 1
ATOM 1762 N N . GLU B 2 19 ? -10.977 -17.499 -13.018 1.00 32.89 1889 GLU B N 1
ATOM 1763 C CA . GLU B 2 19 ? -11.909 -17.967 -14.039 1.00 35.39 1889 GLU B CA 1
ATOM 1764 C C . GLU B 2 19 ? -11.931 -16.962 -15.189 1.00 34.25 1889 GLU B C 1
ATOM 1765 O O . GLU B 2 19 ? -12.070 -17.325 -16.359 1.00 32.74 1889 GLU B O 1
ATOM 1771 N N . ILE B 2 20 ? -11.807 -15.689 -14.839 1.00 30.95 1890 ILE B N 1
ATOM 1772 C CA . ILE B 2 20 ? -11.800 -14.619 -15.826 1.00 32.09 1890 ILE B CA 1
ATOM 1773 C C . ILE B 2 20 ? -10.552 -14.726 -16.694 1.00 30.58 1890 ILE B C 1
ATOM 1774 O O . ILE B 2 20 ? -10.621 -14.642 -17.922 1.00 33.33 1890 ILE B O 1
ATOM 1779 N N . MET B 2 21 ? -9.409 -14.904 -16.047 1.00 29.81 1891 MET B N 1
ATOM 1780 C CA . MET B 2 21 ? -8.149 -15.008 -16.776 1.00 33.02 1891 MET B CA 1
ATOM 1781 C C . MET B 2 21 ? -8.135 -16.250 -17.664 1.00 32.78 1891 MET B C 1
ATOM 1782 O O . MET B 2 21 ? -7.556 -16.242 -18.747 1.00 33.83 1891 MET B O 1
ATOM 1787 N N . ALA B 2 22 ? -8.793 -17.307 -17.205 1.00 35.40 1892 ALA B N 1
ATOM 1788 C CA . ALA B 2 22 ? -8.873 -18.543 -17.967 1.00 36.65 1892 ALA B CA 1
ATOM 1789 C C . ALA B 2 22 ? -9.584 -18.311 -19.299 1.00 38.12 1892 ALA B C 1
ATOM 1790 O O . ALA B 2 22 ? -9.259 -18.948 -20.294 1.00 38.20 1892 ALA B O 1
ATOM 1792 N N . THR B 2 23 ? -10.546 -17.390 -19.328 1.00 40.93 1893 THR B N 1
ATOM 1793 C CA . THR B 2 23 ? -11.267 -17.106 -20.567 1.00 40.46 1893 THR B CA 1
ATOM 1794 C C . THR B 2 23 ? -10.456 -16.191 -21.485 1.00 40.53 1893 THR B C 1
ATOM 1795 O O . THR B 2 23 ? -10.501 -16.328 -22.707 1.00 39.79 1893 THR B O 1
ATOM 1799 N N . LEU B 2 24 ? -9.724 -15.250 -20.897 1.00 37.33 1894 LEU B N 1
ATOM 1800 C CA . LEU B 2 24 ? -8.907 -14.328 -21.678 1.00 35.60 1894 LEU B CA 1
ATOM 1801 C C . LEU B 2 24 ? -7.766 -15.048 -22.396 1.00 37.02 1894 LEU B C 1
ATOM 1802 O O . LEU B 2 24 ? -7.248 -14.558 -23.398 1.00 40.75 1894 LEU B O 1
ATOM 1807 N N . LEU B 2 25 ? -7.366 -16.201 -21.876 1.00 36.42 1895 LEU B N 1
ATOM 1808 C CA . LEU B 2 25 ? -6.299 -16.968 -22.505 1.00 44.15 1895 LEU B CA 1
ATOM 1809 C C . LEU B 2 25 ? -6.783 -18.363 -22.904 1.00 44.29 1895 LEU B C 1
ATOM 1810 O O . LEU B 2 25 ? -5.946 -19.282 -23.004 1.00 43.87 1895 LEU B O 1
#

Foldseek 3Di:
DLCLLVVCLVVVLVLVLQLLQQLCCLLVVDDLVQWDWDAALNDTGTGGNDVVVSVLSNLQSVLCSLCSSVPFFQWKKKFKAAQVLFGAKIKIKGKDWDGGDDDDPDVQSNVVSNQSVQLSVQSNCVSVVADHADPHIDIDMDTDTPDPCVVVLVSSPPDPVDHDDDDDCRNPDAPPFDKAWRDWDDGNTITITIIMTGHHDND/DPDDDDPDDDDDPVVVVVVVD

Organism: Mus musculus (NCBI:txid10090)

InterPro domains:
  IPR003511 HORMA domain [PF02301] (18-103)
  IPR003511 HORMA domain [PS50815] (13-203)
  IPR036570 HORMA domain superfamily [G3DSA:3.30.900.10] (9-211)
  IPR036570 HORMA domain superfamily [SSF56019] (13-186)
  IPR045091 Mad2-like [PTHR11842] (1-208)